Protein AF-A0A3A4VVQ7-F1 (afdb_monomer_lite)

Sequence (340 aa):
MSLSLADSFAGCDALTVDKIEEKSIKMPRAEGSRVPSTGLSEYEIFSVVEEMGAYPLARHFEGGFERNKHLTLEQVIYPYVESCIPVMVTIETEGERHGLVVVGHTFDRDSWWQQAQKWYYPYLKGDVTWIPSYMWVPDFIVHDDNFGPYLSVPRTLLAATASHVVVPIPKICNAFLAGFEAESLVAGYLALPDLFDFVVNKTRTTGLWKKPLEQLRGSGNRSAQIVLRPLLVSRDALLKHVKESEFSRELYEAYQQTNLPAWMWLVEISLPELYAHRKKIGEMIINPSCAEPHIHTGLEPLLALRILDVMVRGHNFRAPLIIPDIYPMPVLLHSTFEHG

Radius of gyration: 21.32 Å; chains: 1; bounding box: 48×45×71 Å

Secondary structure (DSSP, 8-state):
----HHHHTBTB-PPPHHHHHHHHHHS---TT--S------HHHHHHHHHHTTEEEEEEEEETTEETTT--BHHHHHHHHHHTT--EEEEEE-SSSEEEEEEEEE---TT-THHHHHHHH-GGGGTT--EEEGGGG--EEEEEETTTEEEEEEEHHHHHHHEEEEEEEEEGGG---S-HHHHHHHHHHHHT-HHHHHHHHHH----TTTHHHHHHHHH-SS----EEEEEEEEEHHHHHHHHHHTT--HHHHHHHHHS---SEEEEEEEE-HHHHTTTEESEEEEE-TT--GGGSTT-STTEEEEEETTEEEE-GGGSSPEEEE-SS------EEPP---

pLDDT: mean 82.09, std 16.66, range [25.23, 98.56]

Structure (mmCIF, N/CA/C/O backbone):
data_AF-A0A3A4VVQ7-F1
#
_entry.id   AF-A0A3A4VVQ7-F1
#
loop_
_atom_site.group_PDB
_atom_site.id
_atom_site.type_symbol
_atom_site.label_atom_id
_atom_site.label_alt_id
_atom_site.label_comp_id
_atom_site.label_asym_id
_atom_site.label_entity_id
_atom_site.label_seq_id
_atom_site.pdbx_PDB_ins_code
_atom_site.Cartn_x
_atom_site.Cartn_y
_atom_site.Cartn_z
_atom_site.occupancy
_atom_site.B_iso_or_equiv
_atom_site.auth_seq_id
_atom_site.auth_comp_id
_atom_site.auth_asym_id
_atom_site.auth_atom_id
_atom_site.pdbx_PDB_model_num
ATOM 1 N N . MET A 1 1 ? 2.729 -21.973 6.724 1.00 30.14 1 MET A N 1
ATOM 2 C CA . MET A 1 1 ? 1.810 -22.633 5.775 1.00 30.14 1 MET A CA 1
ATOM 3 C C . MET A 1 1 ? 1.670 -21.661 4.627 1.00 30.14 1 MET A C 1
ATOM 5 O O . MET A 1 1 ? 1.133 -20.603 4.888 1.00 30.14 1 MET A O 1
ATOM 9 N N . SER A 1 2 ? 2.250 -21.947 3.459 1.00 25.23 2 SER A N 1
ATOM 10 C CA . SER A 1 2 ? 2.117 -21.095 2.273 1.00 25.23 2 SER A CA 1
ATOM 11 C C . SER A 1 2 ? 0.793 -21.420 1.589 1.00 25.23 2 SER A C 1
ATOM 13 O O . SER A 1 2 ? 0.653 -22.525 1.055 1.00 25.23 2 SER A O 1
ATOM 15 N N . LEU A 1 3 ? -0.177 -20.514 1.607 1.00 30.16 3 LEU A N 1
ATOM 16 C CA . LEU A 1 3 ? -1.163 -20.518 0.540 1.00 30.16 3 LEU A CA 1
ATOM 17 C C . LEU A 1 3 ? -0.448 -20.019 -0.709 1.00 30.16 3 LEU A C 1
ATOM 19 O O . LEU A 1 3 ? 0.433 -19.160 -0.675 1.00 30.16 3 LEU A O 1
ATOM 23 N N . SER A 1 4 ? -0.740 -20.665 -1.825 1.00 35.66 4 SER A N 1
ATOM 24 C CA . SER A 1 4 ? -0.169 -20.217 -3.084 1.00 35.66 4 SER A CA 1
ATOM 25 C C . SER A 1 4 ? -0.841 -18.896 -3.465 1.00 35.66 4 SER A C 1
ATOM 27 O O . SER A 1 4 ? -2.011 -18.684 -3.145 1.00 35.66 4 SER A O 1
ATOM 29 N N . LEU A 1 5 ? -0.149 -18.035 -4.216 1.00 39.78 5 LEU A N 1
ATOM 30 C CA . LEU A 1 5 ? -0.755 -16.874 -4.888 1.00 39.78 5 LEU A CA 1
ATOM 31 C C . LEU A 1 5 ? -2.100 -17.216 -5.570 1.00 39.78 5 LEU A C 1
ATOM 33 O O . LEU A 1 5 ? -2.962 -16.350 -5.675 1.00 39.78 5 LEU A O 1
ATOM 37 N N . ALA A 1 6 ? -2.318 -18.476 -5.973 1.00 39.12 6 ALA A N 1
ATOM 38 C CA . ALA A 1 6 ? -3.569 -18.935 -6.568 1.00 39.12 6 ALA A CA 1
ATOM 39 C C . ALA A 1 6 ? -4.784 -18.872 -5.618 1.00 39.12 6 ALA A C 1
ATOM 41 O O . ALA A 1 6 ? -5.891 -18.629 -6.090 1.00 39.12 6 ALA A O 1
ATOM 42 N N . ASP A 1 7 ? -4.608 -19.031 -4.302 1.00 44.94 7 ASP A N 1
ATOM 43 C CA . ASP A 1 7 ? -5.726 -19.019 -3.345 1.00 44.94 7 ASP A CA 1
ATOM 44 C C . ASP A 1 7 ? -6.245 -17.594 -3.090 1.00 44.94 7 ASP A C 1
ATOM 46 O O . ASP A 1 7 ? -7.446 -17.386 -2.921 1.00 44.94 7 ASP A O 1
ATOM 50 N N . SER A 1 8 ? -5.355 -16.594 -3.134 1.00 47.38 8 SER A N 1
ATOM 51 C CA . SER A 1 8 ? -5.710 -15.169 -3.002 1.00 47.38 8 SER A CA 1
ATOM 52 C C . SER A 1 8 ? -6.504 -14.634 -4.201 1.00 47.38 8 SER A C 1
ATOM 54 O O . SER A 1 8 ? -7.192 -13.620 -4.085 1.00 47.38 8 SER A O 1
ATOM 56 N N . PHE A 1 9 ? -6.446 -15.336 -5.336 1.00 50.09 9 PHE A N 1
ATOM 57 C CA . PHE A 1 9 ? -7.174 -15.019 -6.563 1.00 50.09 9 PHE A CA 1
ATOM 58 C C . PHE A 1 9 ? -8.220 -16.084 -6.926 1.00 50.09 9 PHE A C 1
ATOM 60 O O . PHE A 1 9 ? -8.692 -16.104 -8.062 1.00 50.09 9 PHE A O 1
ATOM 67 N N . ALA A 1 10 ? -8.624 -16.952 -5.992 1.00 44.88 10 ALA A N 1
ATOM 68 C CA . ALA A 1 10 ? -9.691 -17.920 -6.233 1.00 44.88 10 ALA A CA 1
ATOM 69 C C . ALA A 1 10 ? -10.986 -17.190 -6.653 1.00 44.88 10 ALA A C 1
ATOM 71 O O . ALA A 1 10 ? -11.579 -16.448 -5.874 1.00 44.88 10 ALA A O 1
ATOM 72 N N . GLY A 1 11 ? -11.400 -17.361 -7.914 1.00 49.00 11 GLY A N 1
ATOM 73 C CA . GLY A 1 11 ? -12.545 -16.660 -8.521 1.00 49.00 11 GLY A CA 1
ATOM 74 C C . GLY A 1 11 ? -12.177 -15.512 -9.469 1.00 49.00 11 GLY A C 1
ATOM 75 O O . GLY A 1 11 ? -13.036 -15.034 -10.207 1.00 49.00 11 GLY A O 1
ATOM 76 N N . CYS A 1 12 ? -10.909 -15.107 -9.521 1.00 45.25 12 CYS A N 1
ATOM 77 C CA . CYS A 1 12 ? -10.379 -14.389 -10.671 1.00 45.25 12 CYS A CA 1
ATOM 78 C C . CYS A 1 12 ? -10.132 -15.427 -11.767 1.00 45.25 12 CYS A C 1
ATOM 80 O O . CYS A 1 12 ? -9.495 -16.447 -11.505 1.00 45.25 12 CYS A O 1
ATOM 82 N N . ASP A 1 13 ? -10.576 -15.173 -12.997 1.00 50.41 13 ASP A N 1
ATOM 83 C CA . ASP A 1 13 ? -10.164 -15.935 -14.188 1.00 50.41 13 ASP A CA 1
ATOM 84 C C . ASP A 1 13 ? -8.677 -15.654 -14.517 1.00 50.41 13 ASP A C 1
ATOM 86 O O . ASP A 1 13 ? -8.304 -15.338 -15.647 1.00 50.41 13 ASP A O 1
ATOM 90 N N . ALA A 1 14 ? -7.803 -15.719 -13.508 1.00 51.94 14 ALA A N 1
ATOM 91 C CA . ALA A 1 14 ? -6.370 -15.664 -13.688 1.00 51.94 14 ALA A CA 1
ATOM 92 C C . ALA A 1 14 ? -5.999 -16.793 -14.651 1.00 51.94 14 ALA A C 1
ATOM 94 O O . ALA A 1 14 ? -6.365 -17.958 -14.456 1.00 51.94 14 ALA A O 1
ATOM 95 N N . LEU A 1 15 ? -5.329 -16.431 -15.744 1.00 50.50 15 LEU A N 1
ATOM 96 C CA . LEU A 1 15 ? -4.852 -17.408 -16.707 1.00 50.50 15 LEU A CA 1
ATOM 97 C C . LEU A 1 15 ? -3.923 -18.365 -15.951 1.00 50.50 15 LEU A C 1
ATOM 99 O O . LEU A 1 15 ? -2.926 -17.940 -15.371 1.00 50.50 15 LEU A O 1
ATOM 103 N N . THR A 1 16 ? -4.268 -19.652 -15.926 1.00 69.56 16 THR A N 1
ATOM 104 C CA . THR A 1 16 ? -3.343 -20.690 -15.462 1.00 69.56 16 THR A CA 1
ATOM 105 C C . THR A 1 16 ? -2.078 -20.641 -16.314 1.00 69.56 16 THR A C 1
ATOM 107 O O . THR A 1 16 ? -2.134 -20.166 -17.448 1.00 69.56 16 THR A O 1
ATOM 110 N N . VAL A 1 17 ? -0.952 -21.159 -15.812 1.00 58.59 17 VAL A N 1
ATOM 111 C CA . VAL A 1 17 ? 0.289 -21.255 -16.606 1.00 58.59 17 VAL A CA 1
ATOM 112 C C . VAL A 1 17 ? 0.004 -21.894 -17.970 1.00 58.59 17 VAL A C 1
ATOM 114 O O . VAL A 1 17 ? 0.349 -21.310 -18.989 1.00 58.59 17 VAL A O 1
ATOM 117 N N . ASP A 1 18 ? -0.778 -22.975 -18.002 1.00 66.06 18 ASP A N 1
ATOM 118 C CA . ASP A 1 18 ? -1.203 -23.630 -19.246 1.00 66.06 18 ASP A CA 1
ATOM 119 C C . ASP A 1 18 ? -2.013 -22.710 -20.177 1.00 66.06 18 ASP A C 1
ATOM 121 O O . ASP A 1 18 ? -1.820 -22.729 -21.389 1.00 66.06 18 ASP A O 1
ATOM 125 N N . LYS A 1 19 ? -2.914 -21.870 -19.641 1.00 69.88 19 LYS A N 1
ATOM 126 C CA . LYS A 1 19 ? -3.678 -20.891 -20.437 1.00 69.88 19 LYS A CA 1
ATOM 127 C C . LYS A 1 19 ? -2.794 -19.736 -20.920 1.00 69.88 19 LYS A C 1
ATOM 129 O O . LYS A 1 19 ? -3.058 -19.193 -21.993 1.00 69.88 19 LYS A O 1
ATOM 134 N N . ILE A 1 20 ? -1.780 -19.341 -20.144 1.00 66.88 20 ILE A N 1
ATOM 135 C CA . ILE A 1 20 ? -0.767 -18.358 -20.558 1.00 66.88 20 ILE A CA 1
ATOM 136 C C . ILE A 1 20 ? 0.065 -18.946 -21.699 1.00 66.88 20 ILE A C 1
ATOM 138 O O . ILE A 1 20 ? 0.238 -18.282 -22.715 1.00 66.88 20 ILE A O 1
ATOM 142 N N . GLU A 1 21 ? 0.524 -20.192 -21.574 1.00 64.31 21 GLU A N 1
ATOM 143 C CA . GLU A 1 21 ? 1.245 -20.910 -22.628 1.00 64.31 21 GLU A CA 1
ATOM 144 C C . GLU A 1 21 ? 0.383 -21.093 -23.882 1.00 64.31 21 GLU A C 1
ATOM 146 O O . GLU A 1 21 ? 0.822 -20.794 -24.990 1.00 64.31 21 GLU A O 1
ATOM 151 N N . GLU A 1 22 ? -0.879 -21.498 -23.735 1.00 74.56 22 GLU A N 1
ATOM 152 C CA . GLU A 1 22 ? -1.802 -21.642 -24.861 1.00 74.56 22 GLU A CA 1
ATOM 153 C C . GLU A 1 22 ? -2.028 -20.301 -25.577 1.00 74.56 22 GLU A C 1
ATOM 155 O O . GLU A 1 22 ? -2.004 -20.237 -26.811 1.00 74.56 22 GLU A O 1
ATOM 160 N N . LYS A 1 23 ? -2.222 -19.211 -24.820 1.00 71.00 23 LYS A N 1
ATOM 161 C CA . LYS A 1 23 ? -2.345 -17.867 -25.394 1.00 71.00 23 LYS A CA 1
ATOM 162 C C . LYS A 1 23 ? -1.039 -17.409 -26.042 1.00 71.00 23 LYS A C 1
ATOM 164 O O . LYS A 1 23 ? -1.105 -16.876 -27.143 1.00 71.00 23 LYS A O 1
ATOM 169 N N . SER A 1 24 ? 0.125 -17.654 -25.441 1.00 62.03 24 SER A N 1
ATOM 170 C CA . SER A 1 24 ? 1.425 -17.236 -25.991 1.00 62.03 24 SER A CA 1
ATOM 171 C C . SER A 1 24 ? 1.806 -17.996 -27.266 1.00 62.03 24 SER A C 1
ATOM 173 O O . SER A 1 24 ? 2.495 -17.458 -28.131 1.00 62.03 24 SER A O 1
ATOM 175 N N . ILE A 1 25 ? 1.316 -19.228 -27.435 1.00 66.69 25 ILE A N 1
ATOM 176 C CA . ILE A 1 25 ? 1.418 -19.982 -28.692 1.00 66.69 25 ILE A CA 1
ATOM 177 C C . ILE A 1 25 ? 0.533 -19.362 -29.783 1.00 66.69 25 ILE A C 1
ATOM 179 O O . ILE A 1 25 ? 0.925 -19.356 -30.949 1.00 66.69 25 ILE A O 1
ATOM 183 N N . LYS A 1 26 ? -0.652 -18.856 -29.415 1.00 65.12 26 LYS A N 1
ATOM 184 C CA . LYS A 1 26 ? -1.604 -18.206 -30.334 1.00 65.12 26 LYS A CA 1
ATOM 185 C C . LYS A 1 26 ? -1.275 -16.742 -30.616 1.00 65.12 26 LYS A C 1
ATOM 187 O O . LYS A 1 26 ? -1.774 -16.210 -31.607 1.00 65.12 26 LYS A O 1
ATOM 192 N N . MET A 1 27 ? -0.464 -16.095 -29.778 1.00 56.62 27 MET A N 1
ATOM 193 C CA . MET A 1 27 ? 0.094 -14.790 -30.109 1.00 56.62 27 MET A CA 1
ATOM 194 C C . MET A 1 27 ? 0.881 -14.948 -31.410 1.00 56.62 27 MET A C 1
ATOM 196 O O . MET A 1 27 ? 1.657 -15.901 -31.524 1.00 56.62 27 MET A O 1
ATOM 200 N N . PRO A 1 28 ? 0.661 -14.078 -32.409 1.00 52.44 28 PRO A N 1
ATOM 201 C CA . PRO A 1 28 ? 1.318 -14.194 -33.698 1.00 52.44 28 PRO A CA 1
ATOM 202 C C . PRO A 1 28 ? 2.831 -14.186 -33.486 1.00 52.44 28 PRO A C 1
ATOM 204 O O . PRO A 1 28 ? 3.448 -13.148 -33.257 1.00 52.44 28 PRO A O 1
ATOM 207 N N . ARG A 1 29 ? 3.440 -15.374 -33.542 1.00 48.97 29 ARG A N 1
ATOM 208 C CA . ARG A 1 29 ? 4.887 -15.503 -33.631 1.00 48.97 29 ARG A CA 1
ATOM 209 C C . ARG A 1 29 ? 5.233 -14.927 -34.987 1.00 48.97 29 ARG A C 1
ATOM 211 O O . ARG A 1 29 ? 4.785 -15.459 -35.998 1.00 48.97 29 ARG A O 1
ATOM 218 N N . ALA A 1 30 ? 5.971 -13.823 -35.008 1.00 50.06 30 ALA A N 1
ATOM 219 C CA . ALA A 1 30 ? 6.499 -13.280 -36.246 1.00 50.06 30 ALA A CA 1
ATOM 220 C C . ALA A 1 30 ? 7.385 -14.358 -36.894 1.00 50.06 30 ALA A C 1
ATOM 222 O O . ALA A 1 30 ? 8.551 -14.532 -36.526 1.00 50.06 30 ALA A O 1
ATOM 223 N N . GLU A 1 31 ? 6.811 -15.143 -37.808 1.00 45.16 31 GLU A N 1
ATOM 224 C CA . GLU A 1 31 ? 7.542 -16.107 -38.619 1.00 45.16 31 GLU A CA 1
ATOM 225 C C . GLU A 1 31 ? 8.592 -15.320 -39.410 1.00 45.16 31 GLU A C 1
ATOM 227 O O . GLU A 1 31 ? 8.274 -14.595 -40.349 1.00 45.16 31 GLU A O 1
ATOM 232 N N . GLY A 1 32 ? 9.851 -15.402 -38.967 1.00 50.38 32 GLY A N 1
ATOM 233 C CA . GLY A 1 32 ? 10.970 -14.669 -39.565 1.00 50.38 32 GLY A CA 1
ATOM 234 C C . GLY A 1 32 ? 11.805 -13.790 -38.628 1.00 50.38 32 GLY A C 1
ATOM 235 O O . GLY A 1 32 ? 12.700 -13.112 -39.126 1.00 50.38 32 GLY A O 1
ATOM 236 N N . SER A 1 33 ? 11.589 -13.796 -37.306 1.00 43.09 33 SER A N 1
ATOM 237 C CA . SER A 1 33 ? 12.386 -12.990 -36.359 1.00 43.09 33 SER A CA 1
ATOM 238 C C . SER A 1 33 ? 13.874 -13.397 -36.304 1.00 43.09 33 SER A C 1
ATOM 240 O O . SER A 1 33 ? 14.301 -14.175 -35.453 1.00 43.09 33 SER A O 1
ATOM 242 N N . ARG A 1 34 ? 14.683 -12.860 -37.226 1.00 49.59 34 ARG A N 1
ATOM 243 C CA . ARG A 1 34 ? 16.161 -12.830 -37.188 1.00 49.59 34 ARG A CA 1
ATOM 244 C C . ARG A 1 34 ? 16.719 -11.459 -36.786 1.00 49.59 34 ARG A C 1
ATOM 246 O O . ARG A 1 34 ? 17.924 -11.247 -36.868 1.00 49.59 34 ARG A O 1
ATOM 253 N N . VAL A 1 35 ? 15.863 -10.541 -36.352 1.00 53.19 35 VAL A N 1
ATOM 254 C CA . VAL A 1 35 ? 16.256 -9.233 -35.821 1.00 53.19 35 VAL A CA 1
ATOM 255 C C . VAL A 1 35 ? 15.700 -9.157 -34.401 1.00 53.19 35 VAL A C 1
ATOM 257 O O . VAL A 1 35 ? 14.545 -9.551 -34.225 1.00 53.19 35 VAL A O 1
ATOM 260 N N . PRO A 1 36 ? 16.479 -8.718 -33.394 1.00 55.25 36 PRO A N 1
ATOM 261 C CA . PRO A 1 36 ? 15.931 -8.437 -32.072 1.00 55.25 36 PRO A CA 1
ATOM 262 C C . PRO A 1 36 ? 14.692 -7.553 -32.236 1.00 55.25 36 PRO A C 1
ATOM 264 O O . PRO A 1 36 ? 14.747 -6.551 -32.953 1.00 55.25 36 PRO A O 1
ATOM 267 N N . SER A 1 37 ? 13.562 -7.957 -31.652 1.00 66.81 37 SER A N 1
ATOM 268 C CA . SER A 1 37 ? 12.363 -7.120 -31.640 1.00 66.81 37 SER A CA 1
ATOM 269 C C . SER A 1 37 ? 12.723 -5.765 -31.041 1.00 66.81 37 SER A C 1
ATOM 271 O O . SER A 1 37 ? 13.465 -5.714 -30.064 1.00 66.81 37 SER A O 1
ATOM 273 N N . THR A 1 38 ? 12.191 -4.679 -31.595 1.00 81.94 38 THR A N 1
ATOM 274 C CA . THR A 1 38 ? 12.412 -3.285 -31.163 1.00 81.94 38 THR A CA 1
ATOM 275 C C . THR A 1 38 ? 11.829 -2.961 -29.772 1.00 81.94 38 THR A C 1
ATOM 277 O O . THR A 1 38 ? 11.449 -1.823 -29.513 1.00 81.94 38 THR A O 1
ATOM 280 N N . GLY A 1 39 ? 11.709 -3.956 -28.889 1.00 86.75 39 GLY A N 1
ATOM 281 C CA . GLY A 1 39 ? 10.896 -3.910 -27.678 1.00 86.75 39 GLY A CA 1
ATOM 282 C C . GLY A 1 39 ? 9.396 -3.847 -27.983 1.00 86.75 39 GLY A C 1
ATOM 283 O O . GLY A 1 39 ? 8.976 -3.941 -29.138 1.00 86.75 39 GLY A O 1
ATOM 284 N N . LEU A 1 40 ? 8.598 -3.693 -26.926 1.00 90.06 40 LEU A N 1
ATOM 285 C CA . LEU A 1 40 ? 7.176 -3.366 -27.018 1.00 90.06 40 LEU A CA 1
ATOM 286 C C . LEU A 1 40 ? 6.985 -1.866 -26.783 1.00 90.06 40 LEU A C 1
ATOM 288 O O . LEU A 1 40 ? 7.599 -1.279 -25.892 1.00 90.06 40 LEU A O 1
ATOM 292 N N . SER A 1 41 ? 6.095 -1.254 -27.552 1.00 91.62 41 SER A N 1
ATOM 293 C CA . SER A 1 41 ? 5.570 0.075 -27.256 1.00 91.62 41 SER A CA 1
ATOM 294 C C . SER A 1 41 ? 4.648 0.049 -26.032 1.00 91.62 41 SER A C 1
ATOM 296 O O . SER A 1 41 ? 4.079 -0.980 -25.667 1.00 91.62 41 SER A O 1
ATOM 298 N N . GLU A 1 42 ? 4.434 1.212 -25.419 1.00 90.25 42 GLU A N 1
ATOM 299 C CA . GLU A 1 42 ? 3.502 1.361 -24.294 1.00 90.25 42 GLU A CA 1
ATOM 300 C C . GLU A 1 42 ? 2.072 0.917 -24.655 1.00 90.25 42 GLU A C 1
ATOM 302 O O . GLU A 1 42 ? 1.401 0.257 -23.864 1.00 90.25 42 GLU A O 1
ATOM 307 N N . TYR A 1 43 ? 1.634 1.192 -25.887 1.00 93.19 43 TYR A N 1
ATOM 308 C CA . TYR A 1 43 ? 0.334 0.752 -26.391 1.00 93.19 43 TYR A CA 1
ATOM 309 C C . TYR A 1 43 ? 0.219 -0.776 -26.485 1.00 93.19 43 TYR A C 1
ATOM 311 O O . TYR A 1 43 ? -0.810 -1.347 -26.117 1.00 93.19 43 TYR A O 1
ATOM 319 N N . GLU A 1 44 ? 1.271 -1.452 -26.951 1.00 94.25 44 GLU A N 1
ATOM 320 C CA . GLU A 1 44 ? 1.305 -2.917 -26.999 1.00 94.25 44 GLU A CA 1
ATOM 321 C C . GLU A 1 44 ? 1.284 -3.510 -25.588 1.00 94.25 44 GLU A C 1
ATOM 323 O O . GLU A 1 44 ? 0.530 -4.449 -25.338 1.00 94.25 44 GLU A O 1
ATOM 328 N N . ILE A 1 45 ? 2.022 -2.915 -24.641 1.00 94.38 45 ILE A N 1
ATOM 329 C CA . ILE A 1 45 ? 1.984 -3.315 -23.226 1.00 94.38 45 ILE A CA 1
ATOM 330 C C . ILE A 1 45 ? 0.561 -3.179 -22.671 1.00 94.38 45 ILE A C 1
ATOM 332 O O . ILE A 1 45 ? 0.052 -4.116 -22.058 1.00 94.38 45 ILE A O 1
ATOM 336 N N . PHE A 1 46 ? -0.112 -2.048 -22.903 1.00 94.62 46 PHE A N 1
ATOM 337 C CA . PHE A 1 46 ? -1.485 -1.840 -22.429 1.00 94.62 46 PHE A CA 1
ATOM 338 C C . PHE A 1 46 ? -2.450 -2.858 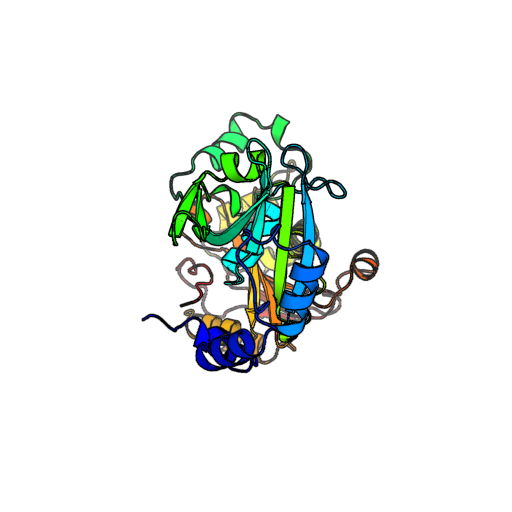-23.022 1.00 94.62 46 PHE A C 1
ATOM 340 O O . PHE A 1 46 ? -3.234 -3.448 -22.282 1.00 94.62 46 PHE A O 1
ATOM 347 N N . SER A 1 47 ? -2.347 -3.109 -24.327 1.00 94.38 47 SER A N 1
ATOM 348 C CA . SER A 1 47 ? -3.192 -4.080 -25.024 1.00 94.38 47 SER A CA 1
ATOM 349 C C . SER A 1 47 ? -3.042 -5.475 -24.412 1.00 94.38 47 SER A C 1
ATOM 351 O O . SER A 1 47 ? -4.038 -6.117 -24.081 1.00 94.38 47 SER A O 1
ATOM 353 N N . VAL A 1 48 ? -1.804 -5.914 -24.155 1.00 93.56 48 VAL A N 1
ATOM 354 C CA . VAL A 1 48 ? -1.532 -7.203 -23.500 1.00 93.56 48 VAL A CA 1
ATOM 355 C C . VAL A 1 48 ? -2.108 -7.243 -22.080 1.00 93.56 48 VAL A C 1
ATOM 357 O O . VAL A 1 48 ? -2.774 -8.213 -21.718 1.00 93.56 48 VAL A O 1
ATOM 360 N N . VAL A 1 49 ? -1.921 -6.189 -21.276 1.00 94.75 49 VAL A N 1
ATOM 361 C CA . VAL A 1 49 ? -2.487 -6.100 -19.914 1.00 94.75 49 VAL A CA 1
ATOM 362 C C . VAL A 1 49 ? -4.017 -6.194 -19.937 1.00 94.75 49 VAL A C 1
ATOM 364 O O . VAL A 1 49 ? -4.617 -6.908 -19.126 1.00 94.75 49 VAL A O 1
ATOM 367 N N . GLU A 1 50 ? -4.665 -5.520 -20.885 1.00 94.56 50 GLU A N 1
ATOM 368 C CA . GLU A 1 50 ? -6.118 -5.552 -21.038 1.00 94.56 50 GLU A CA 1
ATOM 369 C C . GLU A 1 50 ? -6.645 -6.924 -21.467 1.00 94.56 50 GLU A C 1
ATOM 371 O O . GLU A 1 50 ? -7.669 -7.375 -20.930 1.00 94.56 50 GLU A O 1
ATOM 376 N N . GLU A 1 51 ? -5.941 -7.602 -22.378 1.00 93.62 51 GLU A N 1
ATOM 377 C CA . GLU A 1 51 ? -6.221 -8.973 -22.827 1.00 93.62 51 GLU A CA 1
ATOM 378 C C . GLU A 1 51 ? -6.002 -10.027 -21.728 1.00 93.62 51 GLU A C 1
ATOM 380 O O . GLU A 1 51 ? -6.623 -11.102 -21.747 1.00 93.62 51 GLU A O 1
ATOM 385 N N . MET A 1 52 ? -5.146 -9.722 -20.750 1.00 92.06 52 MET A N 1
ATOM 386 C CA . MET A 1 52 ? -4.954 -10.507 -19.527 1.00 92.06 52 MET A CA 1
ATOM 387 C C . MET A 1 52 ? -6.039 -10.253 -18.469 1.00 92.06 52 MET A C 1
ATOM 389 O O . MET A 1 52 ? -6.028 -10.892 -17.420 1.00 92.06 52 MET A O 1
ATOM 393 N N . GLY A 1 53 ? -7.007 -9.371 -18.739 1.00 93.44 53 GLY A N 1
ATOM 394 C CA . GLY A 1 53 ? -8.120 -9.103 -17.828 1.00 93.44 53 GLY A CA 1
ATOM 395 C C . GLY A 1 53 ? -7.792 -8.095 -16.725 1.00 93.44 53 GLY A C 1
ATOM 396 O O . GLY A 1 53 ? -8.441 -8.109 -15.678 1.00 93.44 53 GLY A O 1
ATOM 397 N N . ALA A 1 54 ? -6.824 -7.205 -16.955 1.00 95.50 54 ALA A N 1
ATOM 398 C CA . ALA A 1 54 ? -6.458 -6.121 -16.047 1.00 95.50 54 ALA A CA 1
ATOM 399 C C . ALA A 1 54 ? -6.667 -4.734 -16.686 1.00 95.50 54 ALA A C 1
ATOM 401 O O . ALA A 1 54 ? -6.790 -4.605 -17.900 1.00 95.50 54 ALA A O 1
ATOM 402 N N . TYR A 1 55 ? -6.763 -3.693 -15.862 1.00 95.19 55 TYR A N 1
ATOM 403 C CA . TYR A 1 55 ? -6.706 -2.294 -16.271 1.00 95.19 55 TYR A CA 1
ATOM 404 C C . TYR A 1 55 ? -5.257 -1.801 -16.135 1.00 95.19 55 TYR A C 1
ATOM 406 O O . TYR A 1 55 ? -4.697 -1.904 -15.038 1.00 95.19 55 TYR A O 1
ATOM 414 N N . PRO A 1 56 ? -4.636 -1.271 -17.203 1.00 96.25 56 PRO A N 1
ATOM 415 C CA . PRO A 1 56 ? -3.297 -0.706 -17.117 1.00 96.25 56 PRO A CA 1
ATOM 416 C C . PRO A 1 56 ? -3.352 0.670 -16.445 1.00 96.25 56 PRO A C 1
ATOM 418 O O . PRO A 1 56 ? -3.844 1.643 -17.015 1.00 96.25 56 PRO A O 1
ATOM 421 N N . LEU A 1 57 ? -2.821 0.774 -15.228 1.00 95.00 57 LEU A N 1
ATOM 422 C CA . LEU A 1 57 ? -2.576 2.062 -14.586 1.00 95.00 57 LEU A CA 1
ATOM 423 C C . LEU A 1 57 ? -1.154 2.521 -14.913 1.00 95.00 57 LEU A C 1
ATOM 425 O O . LEU A 1 57 ? -0.191 2.058 -14.302 1.00 95.00 57 LEU A O 1
ATOM 429 N N . ALA A 1 58 ? -1.039 3.439 -15.870 1.00 95.38 58 ALA A N 1
ATOM 430 C CA . ALA A 1 58 ? 0.238 3.981 -16.316 1.00 95.38 58 ALA A CA 1
ATOM 431 C C . ALA A 1 58 ? 0.600 5.305 -15.631 1.00 95.38 58 ALA A C 1
ATOM 433 O O . ALA A 1 58 ? -0.269 6.137 -15.332 1.00 95.38 58 ALA A O 1
ATOM 434 N N . ARG A 1 59 ? 1.897 5.496 -15.376 1.00 95.38 59 ARG A N 1
ATOM 435 C CA . ARG A 1 59 ? 2.492 6.712 -14.807 1.00 95.38 59 ARG A CA 1
ATOM 436 C C . ARG A 1 59 ? 3.850 6.981 -15.451 1.00 95.38 59 ARG A C 1
ATOM 438 O O . ARG A 1 59 ? 4.634 6.055 -15.643 1.00 95.38 59 ARG A O 1
ATOM 445 N N . HIS A 1 60 ? 4.134 8.252 -15.723 1.00 95.12 60 HIS A N 1
ATOM 446 C CA . HIS A 1 60 ? 5.409 8.697 -16.288 1.00 95.12 60 HIS A CA 1
ATOM 447 C C . HIS A 1 60 ? 6.216 9.444 -15.233 1.00 95.12 60 HIS A C 1
ATOM 449 O O . HIS A 1 60 ? 5.687 10.327 -14.553 1.00 95.12 60 HIS A O 1
ATOM 455 N N . PHE A 1 61 ? 7.498 9.115 -15.143 1.00 93.56 61 PHE A N 1
ATOM 456 C CA . PHE A 1 61 ? 8.431 9.660 -14.170 1.00 93.56 61 PHE A CA 1
ATOM 457 C C . PHE A 1 61 ? 9.541 10.445 -14.859 1.00 93.56 61 PHE A C 1
ATOM 459 O O . PHE A 1 61 ? 10.007 10.083 -15.938 1.00 93.56 61 PHE A O 1
ATOM 466 N N . GLU A 1 62 ? 9.957 11.533 -14.220 1.00 88.50 62 GLU A N 1
ATOM 467 C CA . GLU A 1 62 ? 11.102 12.341 -14.623 1.00 88.50 62 GLU A CA 1
ATOM 468 C C . GLU A 1 62 ? 11.780 12.894 -13.368 1.00 88.50 62 GLU A C 1
ATOM 470 O O . GLU A 1 62 ? 11.126 13.468 -12.496 1.00 88.50 62 GLU A O 1
ATOM 475 N N . GLY A 1 63 ? 13.089 12.666 -13.230 1.00 80.44 63 GLY A N 1
ATOM 476 C CA . GLY A 1 63 ? 13.832 13.081 -12.035 1.00 80.44 63 GLY A CA 1
ATOM 477 C C . GLY A 1 63 ? 13.337 12.434 -10.732 1.00 80.44 63 GLY A C 1
ATOM 478 O O . GLY A 1 63 ? 13.426 13.055 -9.676 1.00 80.44 63 GLY A O 1
ATOM 479 N N . GLY A 1 64 ? 12.786 11.216 -10.801 1.00 78.75 64 GLY A N 1
ATOM 480 C CA . GLY A 1 64 ? 12.278 10.466 -9.645 1.00 78.75 64 GLY A CA 1
ATOM 481 C C . GLY A 1 64 ? 10.866 10.836 -9.178 1.00 78.75 64 GLY A C 1
ATOM 482 O O . GLY A 1 64 ? 10.377 10.246 -8.213 1.00 78.75 64 GLY A O 1
ATOM 483 N N . PHE A 1 65 ? 10.192 11.763 -9.864 1.00 83.69 65 PHE A N 1
ATOM 484 C CA . PHE A 1 65 ? 8.823 12.173 -9.553 1.00 83.69 65 PHE A CA 1
ATOM 485 C C . PHE A 1 65 ? 7.882 11.940 -10.728 1.00 83.69 65 PHE A C 1
ATOM 487 O O . PHE A 1 65 ? 8.264 12.062 -11.892 1.00 83.69 65 PHE A O 1
ATOM 494 N N . GLU A 1 66 ? 6.630 11.622 -10.417 1.00 87.62 66 GLU A N 1
ATOM 495 C CA . GLU A 1 66 ? 5.565 11.526 -11.406 1.00 87.62 66 GLU A CA 1
ATOM 496 C C . GLU A 1 66 ? 5.243 12.922 -11.955 1.00 87.62 66 GLU A C 1
ATOM 498 O O . GLU A 1 66 ? 5.086 13.885 -11.195 1.00 87.62 66 GLU A O 1
ATOM 503 N N . ARG A 1 67 ? 5.158 13.026 -13.287 1.00 79.50 67 ARG A N 1
ATOM 504 C CA . ARG A 1 67 ? 5.102 14.307 -14.010 1.00 79.50 67 ARG A CA 1
ATOM 505 C C . ARG A 1 67 ? 3.915 15.209 -13.642 1.00 79.50 67 ARG A C 1
ATOM 507 O O . ARG A 1 67 ? 4.021 16.415 -13.843 1.00 79.50 67 ARG A O 1
ATOM 514 N N . ASN A 1 68 ? 2.804 14.670 -13.132 1.00 77.75 68 ASN A N 1
ATOM 515 C CA . ASN A 1 68 ? 1.540 15.408 -12.993 1.00 77.75 68 ASN A CA 1
ATOM 516 C C . ASN A 1 68 ? 1.087 15.638 -11.542 1.00 77.75 68 ASN A C 1
ATOM 518 O O . ASN A 1 68 ? 0.371 16.597 -11.266 1.00 77.75 68 ASN A O 1
ATOM 522 N N . LYS A 1 69 ? 1.456 14.750 -10.620 1.00 77.62 69 LYS A N 1
ATOM 523 C CA . LYS A 1 69 ? 0.954 14.663 -9.242 1.00 77.62 69 LYS A CA 1
ATOM 524 C C . LYS A 1 69 ? 2.080 14.759 -8.200 1.00 77.62 69 LYS A C 1
ATOM 526 O O . LYS A 1 69 ? 1.786 14.694 -7.011 1.00 77.62 69 LYS A O 1
ATOM 531 N N . HIS A 1 70 ? 3.345 14.922 -8.617 1.00 84.19 70 HIS A N 1
ATOM 532 C CA . HIS A 1 70 ? 4.528 14.970 -7.735 1.00 84.19 70 HIS A CA 1
ATOM 533 C C . HIS A 1 70 ? 4.674 13.743 -6.815 1.00 84.19 70 HIS A C 1
ATOM 535 O O . HIS A 1 70 ? 5.205 13.841 -5.709 1.00 84.19 70 HIS A O 1
ATOM 541 N N . LEU A 1 71 ? 4.204 12.579 -7.266 1.00 90.50 71 LEU A N 1
ATOM 542 C CA . LEU A 1 71 ? 4.327 11.329 -6.518 1.00 90.50 71 LEU A CA 1
ATOM 543 C C . LEU A 1 71 ? 5.739 10.768 -6.654 1.00 90.50 71 LEU A C 1
ATOM 545 O O . LEU A 1 71 ? 6.314 10.813 -7.742 1.00 90.50 71 LEU A O 1
ATOM 549 N N . THR A 1 72 ? 6.281 10.189 -5.587 1.00 93.75 72 THR A N 1
ATOM 550 C CA . THR A 1 72 ? 7.504 9.386 -5.693 1.00 93.75 72 THR A CA 1
ATOM 551 C C . THR A 1 72 ? 7.198 8.038 -6.340 1.00 93.75 72 THR A C 1
ATOM 553 O O . THR A 1 72 ? 6.056 7.564 -6.338 1.00 93.75 72 THR A O 1
ATOM 556 N N . LEU A 1 73 ? 8.226 7.391 -6.891 1.00 95.44 73 LEU A N 1
ATOM 557 C CA . LEU A 1 73 ? 8.089 6.066 -7.493 1.00 95.44 73 LEU A CA 1
ATOM 558 C C . LEU A 1 73 ? 7.493 5.052 -6.501 1.00 95.44 73 LEU A C 1
ATOM 560 O O . LEU A 1 73 ? 6.600 4.276 -6.840 1.00 95.44 73 LEU A O 1
ATOM 564 N N . GLU A 1 74 ? 7.948 5.088 -5.252 1.00 95.75 74 GLU A N 1
ATOM 565 C CA . GLU A 1 74 ? 7.528 4.165 -4.202 1.00 95.75 74 GLU A CA 1
ATOM 566 C C . GLU A 1 74 ? 6.060 4.346 -3.816 1.00 95.75 74 GLU A C 1
ATOM 568 O O . GLU A 1 74 ? 5.383 3.349 -3.579 1.00 95.75 74 GLU A O 1
ATOM 573 N N . GLN A 1 75 ? 5.542 5.581 -3.821 1.00 94.75 75 GLN A N 1
ATOM 574 C CA . GLN A 1 75 ? 4.114 5.844 -3.592 1.00 94.75 75 GLN A CA 1
ATOM 575 C C . GLN A 1 75 ? 3.223 5.165 -4.637 1.00 94.75 75 GLN A C 1
ATOM 577 O O . GLN A 1 75 ? 2.076 4.826 -4.346 1.00 94.75 75 GLN A O 1
ATOM 582 N N . VAL A 1 76 ? 3.743 4.959 -5.849 1.00 96.25 76 VAL A N 1
ATOM 583 C CA . VAL A 1 76 ? 3.028 4.260 -6.917 1.00 96.25 76 VAL A CA 1
ATOM 584 C C . VAL A 1 76 ? 3.230 2.753 -6.821 1.00 96.25 76 VAL A C 1
ATOM 586 O O . VAL A 1 76 ? 2.249 2.029 -6.892 1.00 96.25 76 VAL A O 1
ATOM 589 N N . ILE A 1 77 ? 4.461 2.266 -6.652 1.00 97.25 77 ILE A N 1
ATOM 590 C CA . ILE A 1 77 ? 4.774 0.826 -6.712 1.00 97.25 77 ILE A CA 1
ATOM 591 C C . ILE A 1 77 ? 4.319 0.083 -5.452 1.00 97.25 77 ILE A C 1
ATOM 593 O O . ILE A 1 77 ? 3.700 -0.980 -5.535 1.00 97.25 77 ILE A O 1
ATOM 597 N N . TYR A 1 78 ? 4.647 0.623 -4.279 1.00 97.75 78 TYR A N 1
ATOM 598 C CA . TYR A 1 78 ? 4.596 -0.114 -3.020 1.00 97.75 78 TYR A CA 1
ATOM 599 C C . TYR A 1 78 ? 3.199 -0.640 -2.647 1.00 97.75 78 TYR A C 1
ATOM 601 O O . TYR A 1 78 ? 3.115 -1.822 -2.306 1.00 97.75 78 TYR A O 1
ATOM 609 N N . PRO A 1 79 ? 2.100 0.139 -2.774 1.00 97.50 79 PRO A N 1
ATOM 610 C CA . PRO A 1 79 ? 0.759 -0.357 -2.461 1.00 97.50 79 PRO A CA 1
ATOM 611 C C . PRO A 1 79 ? 0.389 -1.626 -3.229 1.00 97.50 79 PRO A C 1
ATOM 613 O O . PRO A 1 79 ? -0.216 -2.537 -2.672 1.00 97.50 79 PRO A O 1
ATOM 616 N N . TYR A 1 80 ? 0.758 -1.710 -4.508 1.00 97.75 80 TYR A N 1
ATOM 617 C CA . TYR A 1 80 ? 0.389 -2.839 -5.360 1.00 97.75 80 TYR A CA 1
ATOM 618 C C . TYR A 1 80 ? 1.263 -4.058 -5.101 1.00 97.75 80 TYR A C 1
ATOM 620 O O . TYR A 1 80 ? 0.730 -5.160 -5.008 1.00 97.75 80 TYR A O 1
ATOM 628 N N . VAL A 1 81 ? 2.567 -3.864 -4.883 1.00 97.38 81 VAL A N 1
ATOM 629 C CA . VAL A 1 81 ? 3.469 -4.959 -4.499 1.00 97.38 81 VAL A CA 1
ATOM 630 C C . VAL A 1 81 ? 3.029 -5.580 -3.172 1.00 97.38 81 VAL A C 1
ATOM 632 O O . VAL A 1 81 ? 2.943 -6.802 -3.067 1.00 97.38 81 VAL A O 1
ATOM 635 N N . GLU A 1 82 ? 2.671 -4.756 -2.183 1.00 95.56 82 GLU A N 1
ATOM 636 C CA . GLU A 1 82 ? 2.124 -5.229 -0.904 1.00 95.56 82 GLU A CA 1
ATOM 637 C C . GLU A 1 82 ? 0.748 -5.902 -1.050 1.00 95.56 82 GLU A C 1
ATOM 639 O O . GLU A 1 82 ? 0.381 -6.731 -0.225 1.00 95.56 82 GLU A O 1
ATOM 644 N N . SER A 1 83 ? 0.021 -5.603 -2.131 1.00 96.00 83 SER A N 1
ATOM 645 C CA . SER A 1 83 ? -1.242 -6.255 -2.514 1.00 96.00 83 SER A CA 1
ATOM 646 C C . SER A 1 83 ? -1.044 -7.482 -3.416 1.00 96.00 83 SER A C 1
ATOM 648 O O . SER A 1 83 ? -1.994 -7.941 -4.051 1.00 96.00 83 SER A O 1
ATOM 650 N N . CYS A 1 84 ? 0.190 -7.981 -3.541 1.00 95.69 84 CYS A N 1
ATOM 651 C CA . CYS A 1 84 ? 0.562 -9.090 -4.425 1.00 95.69 84 CYS A CA 1
ATOM 652 C C . CYS A 1 84 ? 0.259 -8.857 -5.920 1.00 95.69 84 CYS A C 1
ATOM 654 O O . CYS A 1 84 ? 0.041 -9.811 -6.669 1.00 95.69 84 CYS A O 1
ATOM 656 N N . ILE A 1 85 ? 0.268 -7.601 -6.372 1.00 96.06 85 ILE A N 1
ATOM 657 C CA . ILE A 1 85 ? 0.129 -7.222 -7.781 1.00 96.06 85 ILE A CA 1
ATOM 658 C C . ILE A 1 85 ? 1.517 -6.820 -8.304 1.00 96.06 85 ILE A C 1
ATOM 660 O O . ILE A 1 85 ? 2.076 -5.826 -7.831 1.00 96.06 85 ILE A O 1
ATOM 664 N N . PRO A 1 86 ? 2.096 -7.562 -9.268 1.00 97.12 86 PRO A N 1
ATOM 665 C CA . PRO A 1 86 ? 3.396 -7.220 -9.834 1.00 97.12 86 PRO A CA 1
ATOM 666 C C . PRO A 1 86 ? 3.313 -5.908 -10.615 1.00 97.12 86 PRO A C 1
ATOM 668 O O . PRO A 1 86 ? 2.316 -5.638 -11.282 1.00 97.12 86 PRO A O 1
ATOM 671 N N . VAL A 1 87 ? 4.370 -5.103 -10.561 1.00 98.12 87 VAL A N 1
ATOM 672 C CA . VAL A 1 87 ? 4.408 -3.777 -11.190 1.00 98.12 87 VAL A CA 1
ATOM 673 C C . VAL A 1 87 ? 5.492 -3.741 -12.255 1.00 98.12 87 VAL A C 1
ATOM 675 O O . VAL A 1 87 ? 6.649 -4.028 -11.965 1.00 98.12 87 VAL A O 1
ATOM 678 N N . MET A 1 88 ? 5.143 -3.366 -13.483 1.00 98.25 88 MET A N 1
ATOM 679 C CA . MET A 1 88 ? 6.125 -3.189 -14.552 1.00 98.25 88 MET A CA 1
ATOM 680 C C . MET A 1 88 ? 6.757 -1.802 -14.443 1.00 98.25 88 MET A C 1
ATOM 682 O O . MET A 1 88 ? 6.046 -0.802 -14.343 1.00 98.25 88 MET A O 1
ATOM 686 N N . VAL A 1 89 ? 8.083 -1.733 -14.483 1.00 98.00 89 VAL A N 1
ATOM 687 C CA . VAL A 1 89 ? 8.864 -0.495 -14.407 1.00 98.00 89 VAL A CA 1
ATOM 688 C C . VAL A 1 89 ? 9.807 -0.446 -15.595 1.00 98.00 89 VAL A C 1
ATOM 690 O O . VAL A 1 89 ? 10.595 -1.358 -15.803 1.00 98.00 89 VAL A O 1
ATOM 693 N N . THR A 1 90 ? 9.744 0.625 -16.373 1.00 97.44 90 THR A N 1
ATOM 694 C CA . THR A 1 90 ? 10.701 0.886 -17.449 1.00 97.44 90 THR A CA 1
ATOM 695 C C . THR A 1 90 ? 11.803 1.797 -16.933 1.00 97.44 90 THR A C 1
ATOM 697 O O . THR A 1 90 ? 11.510 2.914 -16.500 1.00 97.44 90 THR A O 1
ATOM 700 N N . ILE A 1 91 ? 13.053 1.355 -17.014 1.00 96.75 91 ILE A N 1
ATOM 701 C CA . ILE A 1 91 ? 14.237 2.136 -16.644 1.00 96.75 91 ILE A CA 1
ATOM 702 C C . ILE A 1 91 ? 14.973 2.666 -17.879 1.00 96.75 91 ILE A C 1
ATOM 704 O O . ILE A 1 91 ? 14.887 2.084 -18.961 1.00 96.75 91 ILE A O 1
ATOM 708 N N . GLU A 1 92 ? 15.692 3.772 -17.720 1.00 95.19 92 GLU A N 1
ATOM 709 C CA . GLU A 1 92 ? 16.584 4.322 -18.746 1.00 95.19 92 GLU A CA 1
ATOM 710 C C . GLU A 1 92 ? 17.979 3.685 -18.663 1.00 95.19 92 GLU A C 1
ATOM 712 O O . GLU A 1 92 ? 18.543 3.533 -17.577 1.00 95.19 92 GLU A O 1
ATOM 717 N N . THR A 1 93 ? 18.541 3.313 -19.815 1.00 92.94 93 THR A N 1
ATOM 718 C CA . THR A 1 93 ? 19.916 2.806 -19.963 1.00 92.94 93 THR A CA 1
ATOM 719 C C . THR A 1 93 ? 20.728 3.735 -20.882 1.00 92.94 93 THR A C 1
ATOM 721 O O . THR A 1 93 ? 20.216 4.754 -21.341 1.00 92.94 93 THR A O 1
ATOM 724 N N . GLU A 1 94 ? 22.001 3.424 -21.169 1.00 90.56 94 GLU A N 1
ATOM 725 C CA . GLU A 1 94 ? 22.900 4.300 -21.957 1.00 90.56 94 GLU A CA 1
ATOM 726 C C . GLU A 1 94 ? 22.438 4.606 -23.398 1.00 90.56 94 GLU A C 1
ATOM 728 O O . GLU A 1 94 ? 23.007 5.475 -24.057 1.00 90.56 94 GLU A O 1
ATOM 733 N N . GLY A 1 95 ? 21.397 3.945 -23.900 1.00 84.44 95 GLY A N 1
ATOM 734 C CA . GLY A 1 95 ? 20.828 4.266 -25.210 1.00 84.44 95 GLY A CA 1
ATOM 735 C C . GLY A 1 95 ? 19.434 3.711 -25.462 1.00 84.44 95 GLY A C 1
ATOM 736 O O . GLY A 1 95 ? 18.884 3.933 -26.539 1.00 84.44 95 GLY A O 1
ATOM 737 N N . GLU A 1 96 ? 18.858 2.996 -24.498 1.00 90.75 96 GLU A N 1
ATOM 738 C CA . GLU A 1 96 ? 17.599 2.281 -24.656 1.00 90.75 96 GLU A CA 1
ATOM 739 C C . GLU A 1 96 ? 16.768 2.373 -23.370 1.00 90.75 96 GLU A C 1
ATOM 741 O O . GLU A 1 96 ? 17.132 3.023 -22.386 1.00 90.75 96 GLU A O 1
ATOM 746 N N . ARG A 1 97 ? 15.603 1.734 -23.397 1.00 94.00 97 ARG A N 1
ATOM 747 C CA . ARG A 1 97 ? 14.741 1.558 -22.235 1.00 94.00 97 ARG A CA 1
ATOM 748 C C . ARG A 1 97 ? 14.613 0.076 -21.951 1.00 94.00 97 ARG A C 1
ATOM 750 O O . ARG A 1 97 ? 14.441 -0.702 -22.884 1.00 94.00 97 ARG A O 1
ATOM 757 N N . HIS A 1 98 ? 14.667 -0.291 -20.677 1.00 95.94 98 HIS A N 1
ATOM 758 C CA . HIS A 1 98 ? 14.571 -1.684 -20.250 1.00 95.94 98 HIS A CA 1
ATOM 759 C C . HIS A 1 98 ? 13.374 -1.902 -19.336 1.00 95.94 98 HIS A C 1
ATOM 761 O O . HIS A 1 98 ? 13.129 -1.098 -18.438 1.00 95.94 98 HIS A O 1
ATOM 767 N N . GLY A 1 99 ? 12.622 -2.974 -19.572 1.00 96.38 99 GLY A N 1
ATOM 768 C CA . GLY A 1 99 ? 11.468 -3.343 -18.759 1.00 96.38 99 GLY A CA 1
ATOM 769 C C . GLY A 1 99 ? 11.867 -4.275 -17.620 1.00 96.38 99 GLY A C 1
ATOM 770 O O . GLY A 1 99 ? 12.441 -5.330 -17.851 1.00 96.38 99 GLY A O 1
ATOM 771 N N . LEU A 1 100 ? 11.510 -3.911 -16.395 1.00 97.88 100 LEU A N 1
ATOM 772 C CA . LEU A 1 100 ? 11.642 -4.730 -15.193 1.00 97.88 100 LEU A CA 1
ATOM 773 C C . LEU A 1 100 ? 10.259 -5.025 -14.618 1.00 97.88 100 LEU A C 1
ATOM 775 O O . LEU A 1 100 ? 9.335 -4.223 -14.762 1.00 97.88 100 LEU A O 1
ATOM 779 N N . VAL A 1 101 ? 10.116 -6.134 -13.893 1.00 98.31 101 VAL A N 1
ATOM 780 C CA . VAL A 1 101 ? 8.898 -6.413 -13.116 1.00 98.31 101 VAL A CA 1
ATOM 781 C C . VAL A 1 101 ? 9.233 -6.440 -11.636 1.00 98.31 101 VAL A C 1
ATOM 783 O O . VAL A 1 101 ? 9.937 -7.328 -11.173 1.00 98.31 101 VAL A O 1
ATOM 786 N N . VAL A 1 102 ? 8.705 -5.494 -10.868 1.00 98.50 102 VAL A N 1
ATOM 787 C CA . VAL A 1 102 ? 8.793 -5.493 -9.407 1.00 98.50 102 VAL A CA 1
ATOM 788 C C . VAL A 1 102 ? 7.772 -6.478 -8.847 1.00 98.50 102 VAL A C 1
ATOM 790 O O . VAL A 1 102 ? 6.573 -6.350 -9.088 1.00 98.50 102 VAL A O 1
ATOM 793 N N . VAL A 1 103 ? 8.252 -7.460 -8.088 1.00 98.00 103 VAL A N 1
ATOM 794 C CA . VAL A 1 103 ? 7.446 -8.571 -7.548 1.00 98.00 103 VAL A CA 1
ATOM 795 C C . VAL A 1 103 ? 7.474 -8.655 -6.023 1.00 98.00 103 VAL A C 1
ATOM 797 O O . VAL A 1 103 ? 6.739 -9.442 -5.436 1.00 98.00 103 VAL A O 1
ATOM 800 N N . GLY A 1 104 ? 8.325 -7.870 -5.367 1.00 97.75 104 GLY A N 1
ATOM 801 C CA . GLY A 1 104 ? 8.471 -7.891 -3.918 1.00 97.75 104 GLY A CA 1
ATOM 802 C C . GLY A 1 104 ? 9.357 -6.762 -3.422 1.00 97.75 104 GLY A C 1
ATOM 803 O O . GLY A 1 104 ? 9.743 -5.869 -4.178 1.00 97.75 104 GLY A O 1
ATOM 804 N N . HIS A 1 105 ? 9.699 -6.810 -2.141 1.00 98.06 105 HIS A N 1
ATOM 805 C CA . HIS A 1 105 ? 10.593 -5.844 -1.519 1.00 98.06 105 HIS A CA 1
ATOM 806 C C . HIS A 1 105 ? 11.244 -6.416 -0.254 1.00 98.06 105 HIS A C 1
ATOM 808 O O . HIS A 1 105 ? 10.758 -7.387 0.331 1.00 98.06 105 HIS A O 1
ATOM 814 N N . THR A 1 106 ? 12.340 -5.803 0.185 1.00 97.12 106 THR A N 1
ATOM 815 C CA . THR A 1 106 ? 12.953 -6.065 1.493 1.00 97.12 106 THR A CA 1
ATOM 816 C C . THR A 1 106 ? 12.317 -5.177 2.571 1.00 97.12 106 THR A C 1
ATOM 818 O O . THR A 1 106 ? 11.555 -4.251 2.279 1.00 97.12 106 THR A O 1
ATOM 821 N N . PHE A 1 107 ? 12.572 -5.476 3.846 1.00 95.88 107 PHE A N 1
ATOM 822 C CA . PHE A 1 107 ? 12.050 -4.692 4.967 1.00 95.88 107 PHE A CA 1
ATOM 823 C C . PHE A 1 107 ? 13.114 -4.506 6.042 1.00 95.88 107 PHE A C 1
ATOM 825 O O . PHE A 1 107 ? 13.570 -5.483 6.637 1.00 95.88 107 PHE A O 1
ATOM 832 N N . ASP A 1 108 ? 13.467 -3.256 6.314 1.00 95.88 108 ASP A N 1
ATOM 833 C CA . ASP A 1 108 ? 14.445 -2.891 7.332 1.00 95.88 108 ASP A CA 1
ATOM 834 C C . ASP A 1 108 ? 13.748 -2.508 8.641 1.00 95.88 108 ASP A C 1
ATOM 836 O O . ASP A 1 108 ? 13.280 -1.382 8.811 1.00 95.88 108 ASP A O 1
ATOM 840 N N . ARG A 1 109 ? 13.693 -3.453 9.587 1.00 93.94 109 ARG A N 1
ATOM 841 C CA . ARG A 1 109 ? 13.116 -3.232 10.927 1.00 93.94 109 ARG A CA 1
ATOM 842 C C . ARG A 1 109 ? 13.881 -2.179 11.728 1.00 93.94 109 ARG A C 1
ATOM 844 O O . ARG A 1 109 ? 13.287 -1.543 12.595 1.00 93.94 109 ARG A O 1
ATOM 851 N N . ASP A 1 110 ? 15.158 -1.987 11.418 1.00 92.94 110 ASP A N 1
ATOM 852 C CA . ASP A 1 110 ? 16.077 -1.124 12.152 1.00 92.94 110 ASP A CA 1
ATOM 853 C C . ASP A 1 110 ? 16.223 0.256 11.487 1.00 92.94 110 ASP A C 1
ATOM 855 O O . ASP A 1 110 ? 17.125 1.027 11.828 1.00 92.94 110 ASP A O 1
ATOM 859 N N . SER A 1 111 ? 15.297 0.607 10.580 1.00 88.50 111 SER A N 1
ATOM 860 C CA . SER A 1 111 ? 15.237 1.917 9.930 1.00 88.50 111 SER A CA 1
ATOM 861 C C . SER A 1 111 ? 15.005 3.031 10.957 1.00 88.50 111 SER A C 1
ATOM 863 O O . SER A 1 111 ? 13.884 3.438 11.276 1.00 88.50 111 SER A O 1
ATOM 865 N N . TRP A 1 112 ? 16.106 3.551 11.496 1.00 84.94 112 TRP A N 1
ATOM 866 C CA . TRP A 1 112 ? 16.109 4.624 12.488 1.00 84.94 112 TRP A CA 1
ATOM 867 C C . TRP A 1 112 ? 15.734 5.980 11.874 1.00 84.94 112 TRP A C 1
ATOM 869 O O . TRP A 1 112 ? 15.285 6.881 12.588 1.00 84.94 112 TRP A O 1
ATOM 879 N N . TRP A 1 113 ? 15.889 6.127 10.550 1.00 84.06 113 TRP A N 1
ATOM 880 C CA . TRP A 1 113 ? 15.704 7.391 9.833 1.00 84.06 113 TRP A CA 1
ATOM 881 C C . TRP A 1 113 ? 14.318 8.000 10.062 1.00 84.06 113 TRP A C 1
ATOM 883 O O . TRP A 1 113 ? 14.208 9.206 10.264 1.00 84.06 113 TRP A O 1
ATOM 893 N N . GLN A 1 114 ? 13.268 7.177 10.125 1.00 80.81 114 GLN A N 1
ATOM 894 C CA . GLN A 1 114 ? 11.893 7.661 10.306 1.00 80.81 114 GLN A CA 1
ATOM 895 C C . GLN A 1 114 ? 11.680 8.317 11.668 1.00 80.81 114 GLN A C 1
ATOM 897 O O . GLN A 1 114 ? 11.050 9.369 11.781 1.00 80.81 114 GLN A O 1
ATOM 902 N N . GLN A 1 115 ? 12.269 7.728 12.709 1.00 77.75 115 GLN A N 1
ATOM 903 C CA . GLN A 1 115 ? 12.229 8.296 14.052 1.00 77.75 115 GLN A CA 1
ATOM 904 C C . GLN A 1 115 ? 13.125 9.534 14.140 1.00 77.75 115 GLN A C 1
ATOM 906 O O . GLN A 1 115 ? 12.758 10.530 14.759 1.00 77.75 115 GLN A O 1
ATOM 911 N N . ALA A 1 116 ? 14.287 9.501 13.491 1.00 83.50 116 ALA A N 1
ATOM 912 C CA . ALA A 1 116 ? 15.241 10.598 13.492 1.00 83.50 116 ALA A CA 1
ATOM 913 C C . ALA A 1 116 ? 14.756 11.836 12.744 1.00 83.50 116 ALA A C 1
ATOM 915 O O . ALA A 1 116 ? 14.957 12.946 13.234 1.00 83.50 116 ALA A O 1
ATOM 916 N N . GLN A 1 117 ? 14.078 11.671 11.608 1.00 79.62 117 GLN A N 1
ATOM 917 C CA . GLN A 1 117 ? 13.565 12.785 10.813 1.00 79.62 117 GLN A CA 1
ATOM 918 C C . GLN A 1 117 ? 12.695 13.720 11.654 1.00 79.62 117 GLN A C 1
ATOM 920 O O . GLN A 1 117 ? 12.826 14.940 11.573 1.00 79.62 117 GLN A O 1
ATOM 925 N N . LYS A 1 118 ? 11.885 13.147 12.547 1.00 73.56 118 LYS A N 1
ATOM 926 C CA . LYS A 1 118 ? 11.055 13.887 13.500 1.00 73.56 118 LYS A CA 1
ATOM 927 C C . LYS A 1 118 ? 11.856 14.811 14.416 1.00 73.56 118 LYS A C 1
ATOM 929 O O . LYS A 1 118 ? 11.433 15.937 14.662 1.00 73.56 118 LYS A O 1
ATOM 934 N N . TRP A 1 119 ? 12.955 14.310 14.973 1.00 77.69 119 TRP A N 1
ATOM 935 C CA . TRP A 1 119 ? 13.699 14.992 16.033 1.00 77.69 119 TRP A CA 1
ATOM 936 C C . TRP A 1 119 ? 14.801 15.895 15.489 1.00 77.69 119 TRP A C 1
ATOM 938 O O . TRP A 1 119 ? 15.005 16.989 16.007 1.00 77.69 119 TRP A O 1
ATOM 948 N N . TYR A 1 120 ? 15.491 15.450 14.441 1.00 80.56 120 TYR A N 1
ATOM 949 C CA . TYR A 1 120 ? 16.631 16.157 13.865 1.00 80.56 120 TYR A CA 1
ATOM 950 C C . TYR A 1 120 ? 16.238 17.091 12.721 1.00 80.56 120 TYR A C 1
ATOM 952 O O . TYR A 1 120 ? 16.905 18.102 12.506 1.00 80.56 120 TYR A O 1
ATOM 960 N N . TYR A 1 121 ? 15.148 16.793 12.008 1.00 79.75 121 TYR A N 1
ATOM 961 C CA . TYR A 1 121 ? 14.759 17.514 10.796 1.00 79.75 121 TYR A CA 1
ATOM 962 C C . TYR A 1 121 ? 13.282 17.952 10.799 1.00 79.75 121 TYR A C 1
ATOM 964 O O . TYR A 1 121 ? 12.566 17.717 9.823 1.00 79.75 121 TYR A O 1
ATOM 972 N N . PRO A 1 122 ? 12.798 18.640 11.855 1.00 73.19 122 PRO A N 1
ATOM 973 C CA . PRO A 1 122 ? 11.388 19.023 11.968 1.00 73.19 122 PRO A CA 1
ATOM 974 C C . PRO A 1 122 ? 10.917 19.979 10.859 1.00 73.19 122 PRO A C 1
ATOM 976 O O . PRO A 1 122 ? 9.722 20.079 10.609 1.00 73.19 122 PRO A O 1
ATOM 979 N N . TYR A 1 123 ? 11.836 20.663 10.173 1.00 70.62 123 TYR A N 1
ATOM 980 C CA . TYR A 1 123 ? 11.537 21.552 9.047 1.00 70.62 123 TYR A CA 1
ATOM 981 C C . TYR A 1 123 ? 11.292 20.806 7.726 1.00 70.62 123 TYR A C 1
ATOM 983 O O . TYR A 1 123 ? 10.668 21.358 6.828 1.00 70.62 123 TYR A O 1
ATOM 991 N N . LEU A 1 124 ? 11.742 19.550 7.602 1.00 65.94 124 LEU A N 1
ATOM 992 C CA . LEU A 1 124 ? 11.453 18.705 6.435 1.00 65.94 124 LEU A CA 1
ATOM 993 C C . LEU A 1 124 ? 10.037 18.120 6.475 1.00 65.94 124 LEU A C 1
ATOM 995 O O . LEU A 1 124 ? 9.633 17.435 5.542 1.00 65.94 124 LEU A O 1
ATOM 999 N N . LYS A 1 125 ? 9.299 18.348 7.567 1.00 61.59 125 LYS A N 1
ATOM 1000 C CA . LYS A 1 125 ? 8.026 17.680 7.841 1.00 61.59 125 LYS A CA 1
ATOM 1001 C C . LYS A 1 125 ? 6.913 18.091 6.869 1.00 61.59 125 LYS A C 1
ATOM 1003 O O . LYS A 1 125 ? 5.974 17.322 6.690 1.00 61.59 125 LYS A O 1
ATOM 1008 N N . GLY A 1 126 ? 7.041 19.252 6.218 1.00 65.50 126 GLY A N 1
ATOM 1009 C CA . GLY A 1 126 ? 5.983 19.809 5.372 1.00 65.50 126 GLY A CA 1
ATOM 1010 C C . GLY A 1 126 ? 4.625 19.813 6.088 1.00 65.50 126 GLY A C 1
ATOM 1011 O O . GLY A 1 126 ? 4.561 19.749 7.317 1.00 65.50 126 GLY A O 1
ATOM 1012 N N . ASP A 1 127 ? 3.545 19.822 5.310 1.00 65.81 127 ASP A N 1
ATOM 1013 C CA . ASP A 1 127 ? 2.173 19.673 5.818 1.00 65.81 127 ASP A CA 1
ATOM 1014 C C . ASP A 1 127 ? 1.726 18.199 5.898 1.00 65.81 127 ASP A C 1
ATOM 1016 O O . ASP A 1 127 ? 0.550 17.904 6.118 1.00 65.81 127 ASP A O 1
ATOM 1020 N N . VAL A 1 128 ? 2.644 17.242 5.707 1.00 65.19 128 VAL A N 1
ATOM 1021 C CA . VAL A 1 128 ? 2.293 15.819 5.633 1.00 65.19 128 VAL A CA 1
ATOM 1022 C C . VAL A 1 128 ? 2.001 15.280 7.035 1.00 65.19 128 VAL A C 1
ATOM 1024 O O . VAL A 1 128 ? 2.829 15.335 7.949 1.00 65.19 128 VAL A O 1
ATOM 1027 N N . THR A 1 129 ? 0.794 14.744 7.215 1.00 78.75 129 THR A N 1
ATOM 1028 C CA . THR A 1 129 ? 0.289 14.295 8.521 1.00 78.75 129 THR A CA 1
ATOM 1029 C C . THR A 1 129 ? 0.630 12.838 8.856 1.00 78.75 129 THR A C 1
ATOM 1031 O O . THR A 1 129 ? 0.443 12.432 10.004 1.00 78.75 129 THR A O 1
ATOM 1034 N N . TRP A 1 130 ? 1.183 12.066 7.912 1.00 88.62 130 TRP A N 1
ATOM 1035 C CA . TRP A 1 130 ? 1.531 10.647 8.071 1.00 88.62 130 TRP A CA 1
ATOM 1036 C C . TRP A 1 130 ? 2.919 10.303 7.510 1.00 88.62 130 TRP A C 1
ATOM 1038 O O . TRP A 1 130 ? 3.502 11.061 6.740 1.00 88.62 130 TRP A O 1
ATOM 1048 N N . ILE A 1 131 ? 3.456 9.149 7.912 1.00 90.62 131 ILE A N 1
ATOM 1049 C CA . ILE A 1 131 ? 4.636 8.527 7.304 1.00 90.62 131 ILE A CA 1
ATOM 1050 C C . ILE A 1 131 ? 4.147 7.411 6.377 1.00 90.62 131 ILE A C 1
ATOM 1052 O O . ILE A 1 131 ? 3.423 6.519 6.830 1.00 90.62 131 ILE A O 1
ATOM 1056 N N . PRO A 1 132 ? 4.544 7.402 5.101 1.00 91.62 132 PRO A N 1
ATOM 1057 C CA . PRO A 1 132 ? 4.189 6.304 4.225 1.00 91.62 132 PRO A CA 1
ATOM 1058 C C . PRO A 1 132 ? 5.028 5.065 4.557 1.00 91.62 132 PRO A C 1
ATOM 1060 O O . PRO A 1 132 ? 6.224 5.142 4.834 1.00 91.62 132 PRO A O 1
ATOM 1063 N N . SER A 1 133 ? 4.406 3.895 4.532 1.00 95.19 133 SER A N 1
ATOM 1064 C CA . SER A 1 133 ? 5.009 2.626 4.969 1.00 95.19 133 SER A CA 1
ATOM 1065 C C . SER A 1 133 ? 6.197 2.143 4.125 1.00 95.19 133 SER A C 1
ATOM 1067 O O . SER A 1 133 ? 7.073 1.460 4.665 1.00 95.19 133 SER A O 1
ATOM 1069 N N . TYR A 1 134 ? 6.308 2.560 2.856 1.00 95.25 134 TYR A N 1
ATOM 1070 C CA . TYR A 1 134 ? 7.463 2.249 1.991 1.00 95.25 134 TYR A CA 1
ATOM 1071 C C . TYR A 1 134 ? 8.792 2.799 2.535 1.00 95.25 134 TYR A C 1
ATOM 1073 O O . TYR A 1 134 ? 9.875 2.463 2.064 1.00 95.25 134 TYR A O 1
ATOM 1081 N N . MET A 1 135 ? 8.739 3.662 3.543 1.00 94.06 135 MET A N 1
ATOM 1082 C CA . MET A 1 135 ? 9.905 4.187 4.234 1.00 94.06 135 MET A CA 1
ATOM 1083 C C . MET A 1 135 ? 10.765 3.136 4.956 1.00 94.06 135 MET A C 1
ATOM 1085 O O . MET A 1 135 ? 11.927 3.419 5.249 1.00 94.06 135 MET A O 1
ATOM 1089 N N . TRP A 1 136 ? 10.217 1.944 5.208 1.00 95.56 136 TRP A N 1
ATOM 1090 C CA . TRP A 1 136 ? 10.938 0.773 5.729 1.00 95.56 136 TRP A CA 1
ATOM 1091 C C . TRP A 1 136 ? 11.450 -0.163 4.624 1.00 95.56 136 TRP A C 1
ATOM 1093 O O . TRP A 1 136 ? 11.950 -1.247 4.921 1.00 95.56 136 TRP A O 1
ATOM 1103 N N . VAL A 1 137 ? 11.318 0.222 3.354 1.00 96.50 137 VAL A N 1
ATOM 1104 C CA . VAL A 1 137 ? 11.745 -0.578 2.204 1.00 96.50 137 VAL A CA 1
ATOM 1105 C C . VAL A 1 137 ? 13.068 -0.038 1.669 1.00 96.50 137 VAL A C 1
ATOM 1107 O O . VAL A 1 137 ? 13.063 1.031 1.060 1.00 96.50 137 VAL A O 1
ATOM 1110 N N . PRO A 1 138 ? 14.206 -0.722 1.883 1.00 96.50 138 PRO A N 1
ATOM 1111 C CA . PRO A 1 138 ? 15.463 -0.308 1.269 1.00 96.50 138 PRO A CA 1
ATOM 1112 C C . PRO A 1 138 ? 15.568 -0.761 -0.194 1.00 96.50 138 PRO A C 1
ATOM 1114 O O . PRO A 1 138 ? 16.039 0.012 -1.030 1.00 96.50 138 PRO A O 1
ATOM 1117 N N . ASP A 1 139 ? 15.071 -1.956 -0.522 1.00 98.19 139 ASP A N 1
ATOM 1118 C CA . ASP A 1 139 ? 15.205 -2.556 -1.851 1.00 98.19 139 ASP A CA 1
ATOM 1119 C C . ASP A 1 139 ? 13.878 -3.110 -2.371 1.00 98.19 139 ASP A C 1
ATOM 1121 O O . ASP A 1 139 ? 13.062 -3.652 -1.620 1.00 98.19 139 ASP A O 1
ATOM 1125 N N . PHE A 1 140 ? 13.702 -3.036 -3.686 1.00 98.56 140 PHE A N 1
ATOM 1126 C CA . PHE A 1 140 ? 12.676 -3.773 -4.411 1.00 98.56 140 PHE A CA 1
ATOM 1127 C C . PHE A 1 140 ? 13.256 -5.069 -4.976 1.00 98.56 140 PHE A C 1
ATOM 1129 O O . PHE A 1 140 ? 14.417 -5.125 -5.376 1.00 98.56 140 PHE A O 1
ATOM 1136 N N . ILE A 1 141 ? 12.432 -6.113 -5.026 1.00 98.50 141 ILE A N 1
ATOM 1137 C CA . ILE A 1 141 ? 12.767 -7.389 -5.656 1.00 98.50 141 ILE A CA 1
ATOM 1138 C C . ILE A 1 141 ? 12.181 -7.388 -7.063 1.00 98.50 141 ILE A C 1
ATOM 1140 O O . ILE A 1 141 ? 10.964 -7.250 -7.219 1.00 98.50 141 ILE A O 1
ATOM 1144 N N . VAL A 1 142 ? 13.033 -7.542 -8.075 1.00 98.44 142 VAL A N 1
ATOM 1145 C CA . VAL A 1 142 ? 12.653 -7.440 -9.488 1.00 98.44 142 VAL A CA 1
ATOM 1146 C C . VAL A 1 142 ? 12.932 -8.723 -10.264 1.00 98.44 142 VAL A C 1
ATOM 1148 O O . VAL A 1 142 ? 13.811 -9.510 -9.916 1.00 98.44 142 VAL A O 1
ATOM 1151 N N . HIS A 1 143 ? 12.173 -8.930 -11.330 1.00 98.31 143 HIS A N 1
ATOM 1152 C CA . HIS A 1 143 ? 12.467 -9.866 -12.401 1.00 98.31 143 HIS A CA 1
ATOM 1153 C C . HIS A 1 143 ? 13.013 -9.079 -13.590 1.00 98.31 143 HIS A C 1
ATOM 1155 O O . HIS A 1 143 ? 12.383 -8.115 -14.031 1.00 98.31 143 HIS A O 1
ATOM 1161 N N . ASP A 1 144 ? 14.161 -9.514 -14.091 1.00 97.12 144 ASP A N 1
ATOM 1162 C CA . ASP A 1 144 ? 14.809 -8.998 -15.291 1.00 97.12 144 ASP A CA 1
ATOM 1163 C C . ASP A 1 144 ? 14.965 -10.162 -16.280 1.00 97.12 144 ASP A C 1
ATOM 1165 O O . ASP A 1 144 ? 15.421 -11.242 -15.902 1.00 97.12 144 ASP A O 1
ATOM 1169 N N . ASP A 1 145 ? 14.551 -9.990 -17.528 1.00 94.75 145 ASP A N 1
ATOM 1170 C CA . ASP A 1 145 ? 14.630 -11.039 -18.551 1.00 94.75 145 ASP A CA 1
ATOM 1171 C C . ASP A 1 145 ? 16.073 -11.317 -19.018 1.00 94.75 145 ASP A C 1
ATOM 1173 O O . ASP A 1 145 ? 16.364 -12.426 -19.469 1.00 94.75 145 ASP A O 1
ATOM 1177 N N . ASN A 1 146 ? 16.994 -10.365 -18.838 1.00 93.19 146 ASN A N 1
ATOM 1178 C CA . ASN A 1 146 ? 18.412 -10.515 -19.167 1.00 93.19 146 ASN A CA 1
ATOM 1179 C C . ASN A 1 146 ? 19.232 -11.101 -18.010 1.00 93.19 146 ASN A C 1
ATOM 1181 O O . ASN A 1 146 ? 20.185 -11.850 -18.241 1.00 93.19 146 ASN A O 1
ATOM 1185 N N . PHE A 1 147 ? 18.888 -10.753 -16.767 1.00 95.25 147 PHE A N 1
ATOM 1186 C CA . PHE A 1 147 ? 19.680 -11.103 -15.577 1.00 95.25 147 PHE A CA 1
ATOM 1187 C C . PHE A 1 147 ? 19.012 -12.130 -14.651 1.00 95.25 147 PHE A C 1
ATOM 1189 O O . PHE A 1 147 ? 19.673 -12.689 -13.773 1.00 95.25 147 PHE A O 1
ATOM 1196 N N . GLY A 1 148 ? 17.733 -12.427 -14.874 1.00 95.25 148 GLY A N 1
ATOM 1197 C CA . GLY A 1 148 ? 16.970 -13.437 -14.156 1.00 95.25 148 GLY A CA 1
ATOM 1198 C C . GLY A 1 148 ? 16.028 -12.880 -13.079 1.00 95.25 148 GLY A C 1
ATOM 1199 O O . GLY A 1 148 ? 15.890 -11.670 -12.881 1.00 95.25 148 GLY A O 1
ATOM 1200 N N . PRO A 1 149 ? 15.333 -13.784 -12.371 1.00 97.12 149 PRO A N 1
ATOM 1201 C CA . PRO A 1 149 ? 14.336 -13.415 -11.378 1.00 97.12 149 PRO A CA 1
ATOM 1202 C C . PRO A 1 149 ? 14.948 -13.068 -10.010 1.00 97.12 149 PRO A C 1
ATOM 1204 O O . PRO A 1 149 ? 16.020 -13.548 -9.644 1.00 97.12 149 PRO A O 1
ATOM 1207 N N . TYR A 1 150 ? 14.181 -12.328 -9.207 1.00 96.81 150 TYR A N 1
ATOM 1208 C CA . TYR A 1 150 ? 14.427 -12.048 -7.785 1.00 96.81 150 TYR A CA 1
ATOM 1209 C C . TYR A 1 150 ? 15.707 -11.258 -7.473 1.00 96.81 150 TYR A C 1
ATOM 1211 O O . TYR A 1 150 ? 16.345 -11.462 -6.439 1.00 96.81 150 TYR A O 1
ATOM 1219 N N . LEU A 1 151 ? 16.064 -10.321 -8.347 1.00 98.00 151 LEU A N 1
ATOM 1220 C CA . LEU A 1 151 ? 17.183 -9.410 -8.135 1.00 98.00 151 LEU A CA 1
ATOM 1221 C C . LEU A 1 151 ? 16.794 -8.325 -7.128 1.00 98.00 151 LEU A C 1
ATOM 1223 O O . LEU A 1 151 ? 15.725 -7.728 -7.233 1.00 98.00 151 LEU A O 1
ATOM 1227 N N . SER A 1 152 ? 17.666 -8.054 -6.159 1.00 98.25 152 SER A N 1
ATOM 1228 C CA . SER A 1 152 ? 17.479 -6.956 -5.207 1.00 98.25 152 SER A CA 1
ATOM 1229 C C . SER A 1 152 ? 18.020 -5.660 -5.804 1.00 98.25 152 SER A C 1
ATOM 1231 O O . SER A 1 152 ? 19.219 -5.555 -6.061 1.00 98.25 152 SER A O 1
ATOM 1233 N N . VAL A 1 153 ? 17.148 -4.675 -6.009 1.00 97.94 153 VAL A N 1
ATOM 1234 C CA . VAL A 1 153 ? 17.492 -3.362 -6.564 1.00 97.94 153 VAL A CA 1
ATOM 1235 C C . VAL A 1 153 ? 17.204 -2.286 -5.518 1.00 97.94 153 VAL A C 1
ATOM 1237 O O . VAL A 1 153 ? 16.052 -2.159 -5.091 1.00 97.94 153 VAL A O 1
ATOM 1240 N N . PRO A 1 154 ? 18.203 -1.472 -5.124 1.00 98.00 154 PRO A N 1
ATOM 1241 C CA . PRO A 1 154 ? 17.985 -0.375 -4.190 1.00 98.00 154 PRO A CA 1
ATOM 1242 C C . PRO A 1 154 ? 16.881 0.556 -4.681 1.00 98.00 154 PRO A C 1
ATOM 1244 O O . PRO A 1 154 ? 16.899 0.991 -5.837 1.00 98.00 154 PRO A O 1
ATOM 1247 N N . ARG A 1 155 ? 15.942 0.922 -3.798 1.00 95.94 155 ARG A N 1
ATOM 1248 C CA . ARG A 1 155 ? 14.803 1.774 -4.184 1.00 95.94 155 ARG A CA 1
ATOM 1249 C C . ARG A 1 155 ? 15.247 3.096 -4.806 1.00 95.94 155 ARG A C 1
ATOM 1251 O O . ARG A 1 155 ? 14.617 3.579 -5.735 1.00 95.94 155 ARG A O 1
ATOM 1258 N N . THR A 1 156 ? 16.361 3.653 -4.327 1.00 95.44 156 THR A N 1
ATOM 1259 C CA . THR A 1 156 ? 16.896 4.941 -4.779 1.00 95.44 156 THR A CA 1
ATOM 1260 C C . THR A 1 156 ? 17.453 4.851 -6.191 1.00 95.44 156 THR A C 1
ATOM 1262 O O . THR A 1 156 ? 17.287 5.788 -6.965 1.00 95.44 156 THR A O 1
ATOM 1265 N N . LEU A 1 157 ? 18.071 3.720 -6.546 1.00 95.81 157 LEU A N 1
ATOM 1266 C CA . LEU A 1 157 ? 18.533 3.460 -7.905 1.00 95.81 157 LEU A CA 1
ATOM 1267 C C . LEU A 1 157 ? 17.342 3.300 -8.852 1.00 95.81 157 LEU A C 1
ATOM 1269 O O . LEU A 1 157 ? 17.329 3.902 -9.924 1.00 95.81 157 LEU A O 1
ATOM 1273 N N . LEU A 1 158 ? 16.327 2.535 -8.438 1.00 96.19 158 LEU A N 1
ATOM 1274 C CA . LEU A 1 158 ? 15.121 2.347 -9.240 1.00 96.19 158 LEU A CA 1
ATOM 1275 C C . LEU A 1 158 ? 14.384 3.679 -9.451 1.00 96.19 158 LEU A C 1
ATOM 1277 O O . LEU A 1 158 ? 14.042 4.012 -10.578 1.00 96.19 158 LEU A O 1
ATOM 1281 N N . ALA A 1 159 ? 14.220 4.489 -8.401 1.00 95.06 159 ALA A N 1
ATOM 1282 C CA . ALA A 1 159 ? 13.620 5.822 -8.486 1.00 95.06 159 ALA A CA 1
ATOM 1283 C C . ALA A 1 159 ? 14.409 6.774 -9.397 1.00 95.06 159 ALA A C 1
ATOM 1285 O O . ALA A 1 159 ? 13.808 7.547 -10.136 1.00 95.06 159 ALA A O 1
ATOM 1286 N N . ALA A 1 160 ? 15.742 6.709 -9.377 1.00 94.69 160 ALA A N 1
ATOM 1287 C CA . ALA A 1 160 ? 16.591 7.561 -10.208 1.00 94.69 160 ALA A CA 1
ATOM 1288 C C . ALA A 1 160 ? 16.578 7.185 -11.699 1.00 94.69 160 ALA A C 1
ATOM 1290 O O . ALA A 1 160 ? 16.928 8.020 -12.528 1.00 94.69 160 ALA A O 1
ATOM 1291 N N . THR A 1 161 ? 16.210 5.947 -12.035 1.00 95.75 161 THR A N 1
ATOM 1292 C CA . THR A 1 161 ? 16.293 5.408 -13.404 1.00 95.75 161 THR A CA 1
ATOM 1293 C C . THR A 1 161 ? 14.930 5.141 -14.036 1.00 95.75 161 THR A C 1
ATOM 1295 O O . THR A 1 161 ? 14.843 5.023 -15.256 1.00 95.75 161 THR A O 1
ATOM 1298 N N . ALA A 1 162 ? 13.861 5.046 -13.242 1.00 96.75 162 ALA A N 1
ATOM 1299 C CA . ALA A 1 162 ? 12.518 4.791 -13.738 1.00 96.75 162 ALA A CA 1
ATOM 1300 C C . ALA A 1 162 ? 11.987 5.959 -14.580 1.00 96.75 162 ALA A C 1
ATOM 1302 O O . ALA A 1 162 ? 11.976 7.111 -14.150 1.00 96.75 162 ALA A O 1
ATOM 1303 N N . SER A 1 163 ? 11.468 5.625 -15.759 1.00 95.69 163 SER A N 1
ATOM 1304 C CA . SER A 1 163 ? 10.803 6.557 -16.673 1.00 95.69 163 SER A CA 1
ATOM 1305 C C . SER A 1 163 ? 9.304 6.281 -16.802 1.00 95.69 163 SER A C 1
ATOM 1307 O O . SER A 1 163 ? 8.519 7.212 -16.968 1.00 95.69 1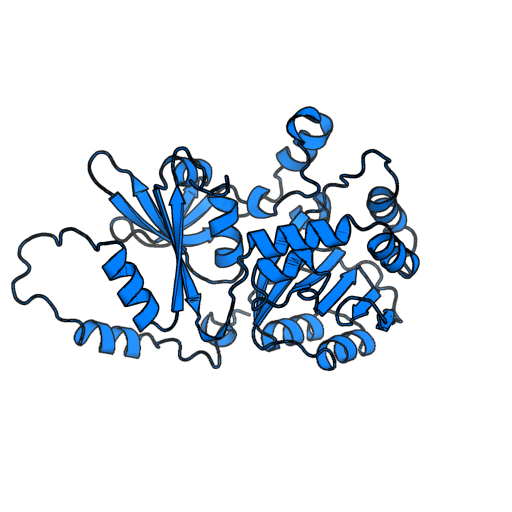63 SER A O 1
ATOM 1309 N N . HIS A 1 164 ? 8.885 5.013 -16.737 1.00 96.06 164 HIS A N 1
ATOM 1310 C CA . HIS A 1 164 ? 7.482 4.606 -16.882 1.00 96.06 164 HIS A CA 1
ATOM 1311 C C . HIS A 1 164 ? 7.149 3.506 -15.880 1.00 96.06 164 HIS A C 1
ATOM 1313 O O . HIS A 1 164 ? 7.975 2.639 -15.603 1.00 96.06 164 HIS A O 1
ATOM 1319 N N . VAL A 1 165 ? 5.925 3.520 -15.366 1.00 97.38 165 VAL A N 1
ATOM 1320 C CA . VAL A 1 165 ? 5.379 2.459 -14.518 1.00 97.38 165 VAL A CA 1
ATOM 1321 C C . VAL A 1 165 ? 4.019 2.059 -15.049 1.00 97.38 165 VAL A C 1
ATOM 1323 O O . VAL A 1 165 ? 3.189 2.925 -15.317 1.00 97.38 165 VAL A O 1
ATOM 1326 N N . VAL A 1 166 ? 3.781 0.754 -15.154 1.00 97.81 166 VAL A N 1
ATOM 1327 C CA . VAL A 1 166 ? 2.485 0.182 -15.516 1.00 97.81 166 VAL A CA 1
ATOM 1328 C C . VAL A 1 166 ? 2.080 -0.827 -14.450 1.00 97.81 166 VAL A C 1
ATOM 1330 O O . VAL A 1 166 ? 2.750 -1.838 -14.239 1.00 97.81 166 VAL A O 1
ATOM 1333 N N . VAL A 1 167 ? 0.963 -0.556 -13.781 1.00 97.44 167 VAL A N 1
ATOM 1334 C CA . VAL A 1 167 ? 0.367 -1.466 -12.799 1.00 97.44 167 VAL A CA 1
ATOM 1335 C C . VAL A 1 167 ? -0.819 -2.189 -13.454 1.00 97.44 167 VAL A C 1
ATOM 1337 O O . VAL A 1 167 ? -1.791 -1.529 -13.825 1.00 97.44 167 VAL A O 1
ATOM 1340 N N . PRO A 1 168 ? -0.782 -3.524 -13.601 1.00 97.06 168 PRO A N 1
ATOM 1341 C CA . PRO A 1 168 ? -1.877 -4.315 -14.152 1.00 97.06 168 PRO A CA 1
ATOM 1342 C C . PRO A 1 168 ? -2.920 -4.633 -13.066 1.00 97.06 168 PRO A C 1
ATOM 1344 O O . PRO A 1 168 ? -2.896 -5.700 -12.455 1.00 97.06 168 PRO A O 1
ATOM 1347 N N . ILE A 1 169 ? -3.859 -3.720 -12.809 1.00 95.69 169 ILE A N 1
ATOM 1348 C CA . ILE A 1 169 ? -4.885 -3.910 -11.767 1.00 95.69 169 ILE A CA 1
ATOM 1349 C C . ILE A 1 169 ? -5.965 -4.872 -12.287 1.00 95.69 169 ILE A C 1
ATOM 1351 O O . ILE A 1 169 ? -6.642 -4.528 -13.255 1.00 95.69 169 ILE A O 1
ATOM 1355 N N . PRO A 1 170 ? -6.204 -6.047 -11.674 1.00 94.75 170 PRO A N 1
ATOM 1356 C CA . PRO A 1 170 ? -7.214 -6.985 -12.165 1.00 94.75 170 PRO A CA 1
ATOM 1357 C C . PRO A 1 170 ? -8.607 -6.340 -12.280 1.00 94.75 170 PRO A C 1
ATOM 1359 O O . PRO A 1 170 ? -9.074 -5.688 -11.344 1.00 94.75 170 PRO A O 1
ATOM 1362 N N . LYS A 1 171 ? -9.314 -6.544 -13.404 1.00 93.19 171 LYS A N 1
ATOM 1363 C CA . LYS A 1 171 ? -10.628 -5.909 -13.660 1.00 93.19 171 LYS A CA 1
ATOM 1364 C C . LYS A 1 171 ? -11.675 -6.274 -12.606 1.00 93.19 171 LYS A C 1
ATOM 1366 O O . LYS A 1 171 ? -12.523 -5.453 -12.267 1.00 93.19 171 LYS A O 1
ATOM 1371 N N . ILE A 1 172 ? -11.574 -7.479 -12.049 1.00 90.75 172 ILE A N 1
ATOM 1372 C CA . ILE A 1 172 ? -12.424 -7.972 -10.956 1.00 90.75 172 ILE A CA 1
ATOM 1373 C C . ILE A 1 172 ? -12.310 -7.139 -9.671 1.00 90.75 172 ILE A C 1
ATOM 1375 O O . ILE A 1 172 ? -13.257 -7.106 -8.887 1.00 90.75 172 ILE A O 1
ATOM 1379 N N . CYS A 1 173 ? -11.197 -6.427 -9.469 1.00 90.94 173 CYS A N 1
ATOM 1380 C CA . CYS A 1 173 ? -11.033 -5.541 -8.323 1.00 90.94 173 CYS A CA 1
ATOM 1381 C C . CYS A 1 173 ? -11.914 -4.291 -8.413 1.00 90.94 173 CYS A C 1
ATOM 1383 O O . CYS A 1 173 ? -12.219 -3.697 -7.383 1.00 90.94 173 CYS A O 1
ATOM 1385 N N . ASN A 1 174 ? -12.308 -3.880 -9.628 1.00 91.81 174 ASN A N 1
ATOM 1386 C CA . ASN A 1 174 ? -13.061 -2.649 -9.892 1.00 91.81 174 ASN A CA 1
ATOM 1387 C C . ASN A 1 174 ? -12.505 -1.428 -9.123 1.00 91.81 174 ASN A C 1
ATOM 1389 O O . ASN A 1 174 ? -13.255 -0.635 -8.542 1.00 91.81 174 ASN A O 1
ATOM 1393 N N . ALA A 1 175 ? -11.173 -1.334 -9.060 1.00 91.31 175 ALA A N 1
ATOM 1394 C CA . ALA A 1 175 ? -10.457 -0.323 -8.299 1.00 91.31 175 ALA A CA 1
ATOM 1395 C C . ALA A 1 175 ? -10.103 0.862 -9.201 1.00 91.31 175 ALA A C 1
ATOM 1397 O O . ALA A 1 175 ? -9.217 0.764 -10.046 1.00 91.31 175 ALA A O 1
ATOM 1398 N N . PHE A 1 176 ? -10.819 1.970 -9.018 1.00 90.62 176 PHE A N 1
ATOM 1399 C CA . PHE A 1 176 ? -10.542 3.252 -9.671 1.00 90.62 176 PHE A CA 1
ATOM 1400 C C . PHE A 1 176 ? -9.637 4.137 -8.813 1.00 90.62 176 PHE A C 1
ATOM 1402 O O . PHE A 1 176 ? -8.835 4.895 -9.347 1.00 90.62 176 PHE A O 1
ATOM 1409 N N . LEU A 1 177 ? -9.762 4.015 -7.492 1.00 92.00 177 LEU A N 1
ATOM 1410 C CA . LEU A 1 177 ? -8.915 4.691 -6.523 1.00 92.00 177 LEU A CA 1
ATOM 1411 C C . LEU A 1 177 ? -7.541 4.012 -6.469 1.00 92.00 177 LEU A C 1
ATOM 1413 O O . LEU A 1 177 ? -7.464 2.796 -6.276 1.00 92.00 177 LEU A O 1
ATOM 1417 N N . ALA A 1 178 ? -6.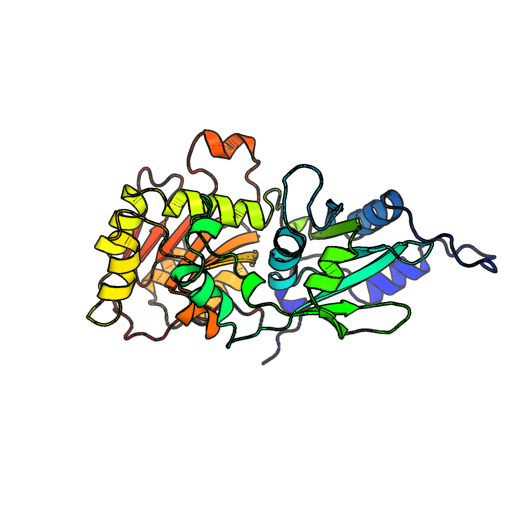463 4.781 -6.592 1.00 93.62 178 ALA A N 1
ATOM 1418 C CA . ALA A 1 178 ? -5.102 4.280 -6.429 1.00 93.62 178 ALA A CA 1
ATOM 1419 C C . ALA A 1 178 ? -4.717 4.130 -4.945 1.00 93.62 178 ALA A C 1
ATOM 1421 O O . ALA A 1 178 ? -5.269 4.794 -4.066 1.00 93.62 178 ALA A O 1
ATOM 1422 N N . GLY A 1 179 ? -3.708 3.303 -4.655 1.00 93.75 179 GLY A N 1
ATOM 1423 C CA . GLY A 1 179 ? -3.268 3.041 -3.277 1.00 93.75 179 GLY A CA 1
ATOM 1424 C C . GLY A 1 179 ? -2.869 4.300 -2.492 1.00 93.75 179 GLY A C 1
ATOM 1425 O O . GLY A 1 179 ? -3.305 4.480 -1.356 1.00 93.75 179 GLY A O 1
ATOM 1426 N N . PHE A 1 180 ? -2.119 5.221 -3.108 1.00 92.00 180 PHE A N 1
ATOM 1427 C CA . PHE A 1 180 ? -1.733 6.487 -2.462 1.00 92.00 180 PHE A CA 1
ATOM 1428 C C . PHE A 1 180 ? -2.934 7.423 -2.209 1.00 92.00 180 PHE A C 1
ATOM 1430 O O . PHE A 1 180 ? -2.923 8.219 -1.268 1.00 92.00 180 PHE A O 1
ATOM 1437 N N . GLU A 1 181 ? -3.983 7.337 -3.033 1.00 92.62 181 GLU A N 1
ATOM 1438 C CA . GLU A 1 181 ? -5.211 8.120 -2.861 1.00 92.62 181 GLU A CA 1
ATOM 1439 C C . GLU A 1 181 ? -6.000 7.569 -1.667 1.00 92.62 181 GLU A C 1
ATOM 1441 O O . GLU A 1 181 ? -6.498 8.343 -0.851 1.00 92.62 181 GLU A O 1
ATOM 1446 N N . ALA A 1 182 ? -6.025 6.241 -1.494 1.00 93.50 182 ALA A N 1
ATOM 1447 C CA . ALA A 1 182 ? -6.578 5.600 -0.303 1.00 93.50 182 ALA A CA 1
ATOM 1448 C C . ALA A 1 182 ? -5.830 6.003 0.982 1.00 93.50 182 ALA A C 1
ATOM 1450 O O . ALA A 1 182 ? -6.479 6.325 1.980 1.00 93.50 182 ALA A O 1
ATOM 1451 N N . GLU A 1 183 ? -4.490 6.056 0.962 1.00 92.44 183 GLU A N 1
ATOM 1452 C CA . GLU A 1 183 ? -3.703 6.593 2.088 1.00 92.44 183 GLU A CA 1
ATOM 1453 C C . GLU A 1 183 ? -4.078 8.043 2.399 1.00 92.44 183 GLU A C 1
ATOM 1455 O O . GLU A 1 183 ? -4.350 8.383 3.551 1.00 92.44 183 GLU A O 1
ATOM 1460 N N . SER A 1 184 ? -4.124 8.890 1.368 1.00 90.06 184 SER A N 1
ATOM 1461 C CA . SER A 1 184 ? -4.406 10.322 1.507 1.00 90.06 184 SER A CA 1
ATOM 1462 C C . SER A 1 184 ? -5.806 10.568 2.074 1.00 90.06 184 SER A C 1
ATOM 1464 O O . SER A 1 184 ? -5.988 11.424 2.941 1.00 90.06 184 SER A O 1
ATOM 1466 N N . LEU A 1 185 ? -6.795 9.778 1.641 1.00 89.94 185 LEU A N 1
ATOM 1467 C CA . LEU A 1 185 ? -8.143 9.800 2.203 1.00 89.94 185 LEU A CA 1
ATOM 1468 C C . LEU A 1 185 ? -8.122 9.469 3.692 1.00 89.94 185 LEU A C 1
ATOM 1470 O O . LEU A 1 185 ? -8.678 10.218 4.494 1.00 89.94 185 LEU A O 1
ATOM 1474 N N . VAL A 1 186 ? -7.462 8.375 4.071 1.00 91.06 186 VAL A N 1
ATOM 1475 C CA . VAL A 1 186 ? -7.352 7.936 5.468 1.00 91.06 186 VAL A CA 1
ATOM 1476 C C . VAL A 1 186 ? -6.658 8.978 6.334 1.00 91.06 186 VAL A C 1
ATOM 1478 O O . VAL A 1 186 ? -7.166 9.304 7.407 1.00 91.06 186 VAL A O 1
ATOM 1481 N N . ALA A 1 187 ? -5.569 9.575 5.854 1.00 88.88 187 ALA A N 1
ATOM 1482 C CA . ALA A 1 187 ? -4.930 10.697 6.527 1.00 88.88 187 ALA A CA 1
ATOM 1483 C C . ALA A 1 187 ? -5.899 11.876 6.730 1.00 88.88 187 ALA A C 1
ATOM 1485 O O . ALA A 1 187 ? -5.950 12.449 7.819 1.00 88.88 187 ALA A O 1
ATOM 1486 N N . GLY A 1 188 ? -6.721 12.190 5.723 1.00 86.38 188 GLY A N 1
ATOM 1487 C CA . GLY A 1 188 ? -7.782 13.194 5.814 1.00 86.38 188 GLY A CA 1
ATOM 1488 C C . GLY A 1 188 ? -8.829 12.877 6.887 1.00 86.38 188 GLY A C 1
ATOM 1489 O O . GLY A 1 188 ? -9.160 13.745 7.691 1.00 86.38 188 GLY A O 1
ATOM 1490 N N . TYR A 1 189 ? -9.312 11.632 6.965 1.00 85.75 189 TYR A N 1
ATOM 1491 C CA . TYR A 1 189 ? -10.255 11.214 8.012 1.00 85.75 189 TYR A CA 1
ATOM 1492 C C . TYR A 1 189 ? -9.640 11.268 9.413 1.00 85.75 189 TYR A C 1
ATOM 1494 O O . TYR A 1 189 ? -10.311 11.675 10.359 1.00 85.75 189 TYR A O 1
ATOM 1502 N N . LEU A 1 190 ? -8.377 10.865 9.560 1.00 84.50 190 LEU A N 1
ATOM 1503 C CA . LEU A 1 190 ? -7.673 10.894 10.845 1.00 84.50 190 LEU A CA 1
ATOM 1504 C C . LEU A 1 190 ? -7.349 12.323 11.299 1.00 84.50 190 LEU A C 1
ATOM 1506 O O . LEU A 1 190 ? -7.216 12.566 12.497 1.00 84.50 190 LEU A O 1
ATOM 1510 N N . ALA A 1 191 ? -7.282 13.274 10.365 1.00 82.31 191 ALA A N 1
ATOM 1511 C CA . ALA A 1 191 ? -7.161 14.692 10.672 1.00 82.31 191 ALA A CA 1
ATOM 1512 C C . ALA A 1 191 ? -8.467 15.315 11.206 1.00 82.31 191 ALA A C 1
ATOM 1514 O O . ALA A 1 191 ? -8.408 16.404 11.779 1.00 82.31 191 ALA A O 1
ATOM 1515 N N . LEU A 1 192 ? -9.627 14.651 11.069 1.00 82.00 192 LEU A N 1
ATOM 1516 C CA . LEU A 1 192 ? -10.901 15.119 11.629 1.00 82.00 192 LEU A CA 1
ATOM 1517 C C . LEU A 1 192 ? -10.910 14.918 13.157 1.00 82.00 192 LEU A C 1
ATOM 1519 O O . LEU A 1 192 ? -11.005 13.771 13.610 1.00 82.00 192 LEU A O 1
ATOM 1523 N N . PRO A 1 193 ? -10.869 15.997 13.971 1.00 75.75 193 PRO A N 1
ATOM 1524 C CA . PRO A 1 193 ? -10.773 15.874 15.426 1.00 75.75 193 PRO A CA 1
ATOM 1525 C C . PRO A 1 193 ? -11.927 15.060 16.010 1.00 75.75 193 PRO A C 1
ATOM 1527 O O . PRO A 1 193 ? -11.698 14.159 16.810 1.00 75.75 193 PRO A O 1
ATOM 1530 N N . ASP A 1 194 ? -13.149 15.309 15.533 1.00 81.56 194 ASP A N 1
ATOM 1531 C CA . ASP A 1 194 ? -14.358 14.677 16.059 1.00 81.56 194 ASP A CA 1
ATOM 1532 C C . ASP A 1 194 ? -14.362 13.162 15.859 1.00 81.56 194 ASP A C 1
ATOM 1534 O O . ASP A 1 194 ? -14.722 12.435 16.780 1.00 81.56 194 ASP A O 1
ATOM 1538 N N . LEU A 1 195 ? -13.935 12.665 14.691 1.00 78.75 195 LEU A N 1
ATOM 1539 C CA . LEU A 1 195 ? -13.931 11.228 14.407 1.00 78.75 195 LEU A CA 1
ATOM 1540 C C . LEU A 1 195 ? -12.875 10.517 15.251 1.00 78.75 195 LEU A C 1
ATOM 1542 O O . LEU A 1 195 ? -13.176 9.526 15.920 1.00 78.75 195 LEU A O 1
ATOM 1546 N N . PHE A 1 196 ? -11.644 11.027 15.244 1.00 78.00 196 PHE A N 1
ATOM 1547 C CA . PHE A 1 196 ? -10.549 10.383 15.955 1.00 78.00 196 PHE A CA 1
ATOM 1548 C C . PHE A 1 196 ? -10.746 10.445 17.475 1.00 78.00 196 PHE A C 1
ATOM 1550 O O . PHE A 1 196 ? -10.652 9.421 18.159 1.00 78.00 196 PHE A O 1
ATOM 1557 N N . ASP A 1 197 ? -11.100 11.617 18.013 1.00 81.25 197 ASP A N 1
ATOM 1558 C CA . ASP A 1 197 ? -11.364 11.767 19.442 1.00 81.25 197 ASP A CA 1
ATOM 1559 C C . ASP A 1 197 ? -12.550 10.899 19.870 1.00 81.25 197 ASP A C 1
ATOM 1561 O O . ASP A 1 197 ? -12.479 10.268 20.929 1.00 81.25 197 ASP A O 1
ATOM 1565 N N . PHE A 1 198 ? -13.590 10.784 19.037 1.00 82.50 198 PHE A N 1
ATOM 1566 C CA . PHE A 1 198 ? -14.723 9.894 19.276 1.00 82.50 198 PHE A CA 1
ATOM 1567 C C . PHE A 1 198 ? -14.308 8.427 19.376 1.00 82.50 198 PHE A C 1
ATOM 1569 O O . PHE A 1 198 ? -14.624 7.796 20.387 1.00 82.50 198 PHE A O 1
ATOM 1576 N N . VAL A 1 199 ? -13.577 7.886 18.391 1.00 81.44 199 VAL A N 1
ATOM 1577 C CA . VAL A 1 199 ? -13.156 6.475 18.422 1.00 81.44 199 VAL A CA 1
ATOM 1578 C C . VAL A 1 199 ? -12.264 6.215 19.629 1.00 81.44 199 VAL A C 1
ATOM 1580 O O . VAL A 1 199 ? -12.556 5.326 20.427 1.00 81.44 199 VAL A O 1
ATOM 1583 N N . VAL A 1 200 ? -11.240 7.045 19.840 1.00 80.06 200 VAL A N 1
ATOM 1584 C CA . VAL A 1 200 ? -10.301 6.856 20.950 1.00 80.06 200 VAL A CA 1
ATOM 1585 C C . VAL A 1 200 ? -10.998 6.987 22.314 1.00 80.06 200 VAL A C 1
ATOM 1587 O O . VAL A 1 200 ? -10.663 6.253 23.238 1.00 80.06 200 VAL A O 1
ATOM 1590 N N . ASN A 1 201 ? -12.023 7.842 22.462 1.00 83.38 201 ASN A N 1
ATOM 1591 C CA . ASN A 1 201 ? -12.749 8.010 23.735 1.00 83.38 201 ASN A CA 1
ATOM 1592 C C . ASN A 1 201 ? -13.611 6.790 24.072 1.00 83.38 201 ASN A C 1
ATOM 1594 O O . ASN A 1 201 ? -14.024 6.630 25.220 1.00 83.38 201 ASN A O 1
ATOM 1598 N N . LYS A 1 202 ? -13.913 5.955 23.075 1.00 83.81 202 LYS A N 1
ATOM 1599 C CA . LYS A 1 202 ? -14.672 4.716 23.242 1.00 83.81 202 LYS A CA 1
ATOM 1600 C C . LYS A 1 202 ? -13.782 3.496 23.469 1.00 83.81 202 LYS A C 1
ATOM 1602 O O . LYS A 1 202 ? -14.309 2.485 23.928 1.00 83.81 202 LYS A O 1
ATOM 1607 N N . THR A 1 203 ? -12.478 3.588 23.192 1.00 81.00 203 THR A N 1
ATOM 1608 C CA . THR A 1 203 ? -11.534 2.485 23.440 1.00 81.00 203 THR A CA 1
ATOM 1609 C C . THR A 1 203 ? -11.414 2.207 24.936 1.00 81.00 203 THR A C 1
ATOM 1611 O O . THR A 1 203 ? -11.300 3.129 25.747 1.00 81.00 203 THR A O 1
ATOM 1614 N N . ARG A 1 204 ? -11.441 0.931 25.336 1.00 72.50 204 ARG A N 1
ATOM 1615 C CA . ARG A 1 204 ? -11.376 0.514 26.750 1.00 72.50 204 ARG A CA 1
ATOM 1616 C C . ARG A 1 204 ? -9.944 0.277 27.223 1.00 72.50 204 ARG A C 1
ATOM 1618 O O . ARG A 1 204 ? -9.703 -0.508 28.140 1.00 72.50 204 ARG A O 1
ATOM 1625 N N . THR A 1 205 ? -8.970 0.946 26.611 1.00 67.25 205 THR A N 1
ATOM 1626 C CA . THR A 1 205 ? -7.561 0.656 26.877 1.00 67.25 205 THR A CA 1
ATOM 1627 C C . THR A 1 205 ? -7.142 0.981 28.307 1.00 67.25 205 THR A C 1
ATOM 1629 O O . THR A 1 205 ? -7.357 2.088 28.805 1.00 67.25 205 THR A O 1
ATOM 1632 N N . THR A 1 206 ? -6.462 0.035 28.952 1.00 62.88 206 THR A N 1
ATOM 1633 C CA . THR A 1 206 ? -5.780 0.245 30.231 1.00 62.88 206 THR A CA 1
ATOM 1634 C C . THR A 1 206 ? -4.296 0.560 30.001 1.00 62.88 206 THR A C 1
ATOM 1636 O O . THR A 1 206 ? -3.651 0.002 29.115 1.00 62.88 206 THR A O 1
ATOM 1639 N N . GLY A 1 207 ? -3.747 1.485 30.801 1.00 66.00 207 GLY A N 1
ATOM 1640 C CA . GLY A 1 207 ? -2.308 1.696 31.041 1.00 66.00 207 GLY A CA 1
ATOM 1641 C C . GLY A 1 207 ? -1.404 1.937 29.822 1.00 66.00 207 GLY A C 1
ATOM 1642 O O . GLY A 1 207 ? -1.034 3.076 29.541 1.00 66.00 207 GLY A O 1
ATOM 1643 N N . LEU A 1 208 ? -1.002 0.858 29.146 1.00 71.31 208 LEU A N 1
ATOM 1644 C CA . LEU A 1 208 ? 0.046 0.824 28.115 1.00 71.31 208 LEU A CA 1
ATOM 1645 C C . LEU A 1 208 ? -0.288 1.670 26.881 1.00 71.31 208 LEU A C 1
ATOM 1647 O O . LEU A 1 208 ? 0.590 2.329 26.332 1.00 71.31 208 LEU A O 1
ATOM 1651 N N . TRP A 1 209 ? -1.558 1.694 26.480 1.00 74.50 209 TRP A N 1
ATOM 1652 C CA . TRP A 1 209 ? -1.999 2.347 25.242 1.00 74.50 209 TRP A CA 1
ATOM 1653 C C . TRP A 1 209 ? -2.485 3.774 25.422 1.00 74.50 209 TRP A C 1
ATOM 1655 O O . TRP A 1 209 ? -2.540 4.533 24.457 1.00 74.50 209 TRP A O 1
ATOM 1665 N N . LYS A 1 210 ? -2.760 4.170 26.666 1.00 76.12 210 LYS A N 1
ATOM 1666 C CA . LYS A 1 210 ? -3.228 5.516 26.972 1.00 76.12 210 LYS A CA 1
ATOM 1667 C C . LYS A 1 210 ? -2.216 6.567 26.510 1.00 76.12 210 LYS A C 1
ATOM 1669 O O . LYS A 1 210 ? -2.609 7.516 25.851 1.00 76.12 210 LYS A O 1
ATOM 1674 N N . LYS A 1 211 ? -0.916 6.351 26.751 1.00 75.81 211 LYS A N 1
ATOM 1675 C CA . LYS A 1 211 ? 0.149 7.272 26.314 1.00 75.81 211 LYS A CA 1
ATOM 1676 C C . LYS A 1 211 ? 0.277 7.373 24.782 1.00 75.81 211 LYS A C 1
ATOM 1678 O O . LYS A 1 211 ? 0.247 8.498 24.296 1.00 75.81 211 LYS A O 1
ATOM 1683 N N . PRO A 1 212 ? 0.396 6.275 24.005 1.00 75.38 212 PRO A N 1
ATOM 1684 C CA . PRO A 1 212 ? 0.389 6.351 22.541 1.00 75.38 212 PRO A CA 1
ATOM 1685 C C . PRO A 1 212 ? -0.866 7.019 21.959 1.00 75.38 212 PRO A C 1
ATOM 1687 O O . PRO A 1 212 ? -0.767 7.860 21.070 1.00 75.38 212 PRO A O 1
ATOM 1690 N N . LEU A 1 213 ? -2.048 6.709 22.498 1.00 76.56 213 LEU A N 1
ATOM 1691 C CA . LEU A 1 213 ? -3.305 7.335 22.079 1.00 76.56 213 LEU A CA 1
ATOM 1692 C C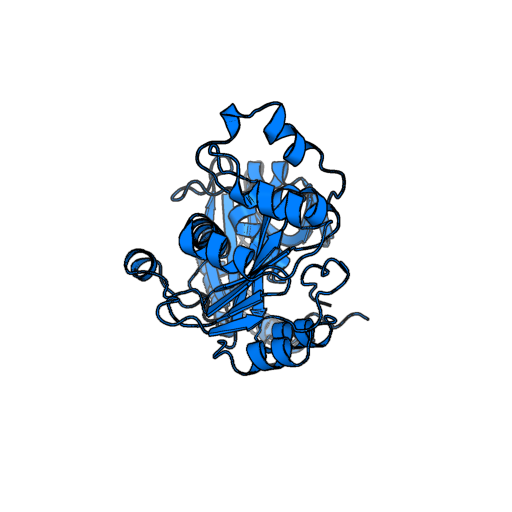 . LEU A 1 213 ? -3.368 8.823 22.451 1.00 76.56 213 LEU A C 1
ATOM 1694 O O . LEU A 1 213 ? -3.821 9.645 21.661 1.00 76.56 213 LEU A O 1
ATOM 1698 N N . GLU A 1 214 ? -2.877 9.201 23.629 1.00 75.12 214 GLU A N 1
ATOM 1699 C CA . GLU A 1 214 ? -2.747 10.602 24.038 1.00 75.12 214 GLU A CA 1
ATOM 1700 C C . GLU A 1 214 ? -1.725 11.355 23.181 1.00 75.12 214 GLU A C 1
ATOM 1702 O O . GLU A 1 214 ? -1.952 12.519 22.862 1.00 75.12 214 GLU A O 1
ATOM 1707 N N . GLN A 1 215 ? -0.642 10.705 22.743 1.00 70.56 215 GLN A N 1
ATOM 1708 C CA . GLN A 1 215 ? 0.294 11.279 21.771 1.00 70.56 215 GLN A CA 1
ATOM 1709 C C . GLN A 1 215 ? -0.379 11.532 20.419 1.00 70.56 215 GLN A C 1
ATOM 1711 O O . GLN A 1 215 ? -0.100 12.556 19.800 1.00 70.56 215 GLN A O 1
ATOM 1716 N N . LEU A 1 216 ? -1.304 10.662 19.997 1.00 70.50 216 LEU A N 1
ATOM 1717 C CA . LEU A 1 216 ? -2.134 10.892 18.810 1.00 70.50 216 LEU A CA 1
ATOM 1718 C C . LEU A 1 216 ? -3.101 12.084 18.999 1.00 70.50 216 LEU A C 1
ATOM 1720 O O . LEU A 1 216 ? -3.368 12.810 18.047 1.00 70.50 216 LEU A O 1
ATOM 1724 N N . ARG A 1 217 ? -3.572 12.346 20.229 1.00 70.69 217 ARG A N 1
ATOM 1725 C CA . ARG A 1 217 ? -4.519 13.435 20.563 1.00 70.69 217 ARG A CA 1
ATOM 1726 C C . ARG A 1 217 ? -3.892 14.806 20.841 1.00 70.69 217 ARG A C 1
ATOM 1728 O O . ARG A 1 217 ? -4.504 15.840 20.564 1.00 70.69 217 ARG A O 1
ATOM 1735 N N . GLY A 1 218 ? -2.744 14.836 21.514 1.00 54.09 218 GLY A N 1
ATOM 1736 C CA . GLY A 1 218 ? -2.451 15.885 22.499 1.00 54.09 218 GLY A CA 1
ATOM 1737 C C . GLY A 1 218 ? -1.474 16.993 22.113 1.00 54.09 218 GLY A C 1
ATOM 1738 O O . GLY A 1 218 ? -1.443 18.012 22.796 1.00 54.09 218 GLY A O 1
ATOM 1739 N N . SER A 1 219 ? -0.673 16.880 21.056 1.00 51.53 219 SER A N 1
ATOM 1740 C CA . SER A 1 219 ? 0.225 17.987 20.705 1.00 51.53 219 SER A CA 1
ATOM 1741 C C . SER A 1 219 ? -0.491 18.932 19.754 1.00 51.53 219 SER A C 1
ATOM 1743 O O . SER A 1 219 ? -0.705 18.539 18.620 1.00 51.53 219 SER A O 1
ATOM 1745 N N . GLY A 1 220 ? -0.770 20.183 20.127 1.00 52.75 220 GLY A N 1
ATOM 1746 C CA . GLY A 1 220 ? -1.220 21.255 19.210 1.00 52.75 220 GLY A CA 1
ATOM 1747 C C . GLY A 1 220 ? -0.304 21.530 17.994 1.00 52.75 220 GLY A C 1
ATOM 1748 O O . GLY A 1 220 ? -0.545 22.467 17.251 1.00 52.75 220 GLY A O 1
ATOM 1749 N N . ASN A 1 221 ? 0.714 20.688 17.786 1.00 52.47 221 ASN A N 1
ATOM 1750 C CA . ASN A 1 221 ? 1.550 20.499 16.602 1.00 52.47 221 ASN A CA 1
ATOM 1751 C C . ASN A 1 221 ? 1.289 19.089 15.995 1.00 52.47 221 ASN A C 1
ATOM 1753 O O . ASN A 1 221 ? 2.212 18.290 15.816 1.00 52.47 221 ASN A O 1
ATOM 1757 N N . ARG A 1 222 ? 0.003 18.735 15.800 1.00 51.34 222 ARG A N 1
ATOM 1758 C CA . ARG A 1 222 ? -0.517 17.381 15.497 1.00 51.34 222 ARG A CA 1
ATOM 1759 C C . ARG A 1 222 ? -0.041 16.838 14.145 1.00 51.34 222 ARG A C 1
ATOM 1761 O O . ARG A 1 222 ? -0.774 16.806 13.168 1.00 51.34 22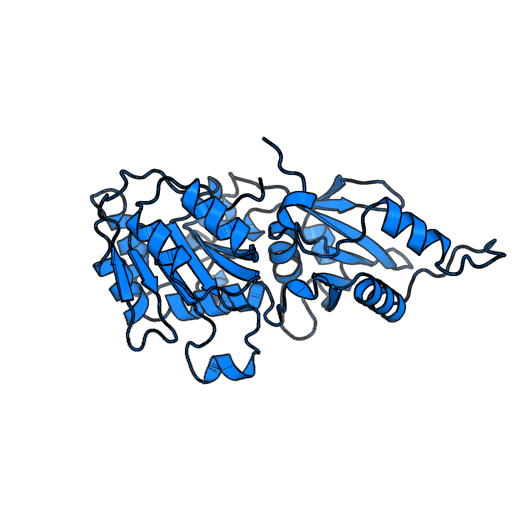2 ARG A O 1
ATOM 1768 N N . SER A 1 223 ? 1.150 16.273 14.133 1.00 52.91 223 SER A N 1
ATOM 1769 C CA . SER A 1 223 ? 1.445 15.117 13.290 1.00 52.91 223 SER A CA 1
ATOM 1770 C C . SER A 1 223 ? 2.150 14.103 14.169 1.00 52.91 223 SER A C 1
ATOM 1772 O O . SER A 1 223 ? 3.378 13.948 14.148 1.00 52.91 223 SER A O 1
ATOM 1774 N N . ALA A 1 224 ? 1.350 13.461 15.028 1.00 56.78 224 ALA A N 1
ATOM 1775 C CA . ALA A 1 224 ? 1.681 12.118 15.454 1.00 56.78 224 ALA A CA 1
ATOM 1776 C C . ALA A 1 224 ? 1.831 11.320 14.161 1.00 56.78 224 ALA A C 1
ATOM 1778 O O . ALA A 1 224 ? 0.892 11.202 13.382 1.00 56.78 224 ALA A O 1
ATOM 1779 N N . GLN A 1 225 ? 3.071 10.936 13.889 1.00 77.81 225 GLN A N 1
ATOM 1780 C CA . GLN A 1 225 ? 3.491 10.319 12.647 1.00 77.81 225 GLN A CA 1
ATOM 1781 C C . GLN A 1 225 ? 2.950 8.896 12.608 1.00 77.81 225 GLN A C 1
ATOM 1783 O O . GLN A 1 225 ? 3.646 7.936 12.923 1.00 77.81 225 GLN A O 1
ATOM 1788 N N . ILE A 1 226 ? 1.666 8.784 12.304 1.00 88.88 226 ILE A N 1
ATOM 1789 C CA . ILE A 1 226 ? 1.036 7.515 11.997 1.00 88.88 226 ILE A CA 1
ATOM 1790 C C . ILE A 1 226 ? 1.692 6.953 10.744 1.00 88.88 226 ILE A C 1
ATOM 1792 O O . ILE A 1 226 ? 2.007 7.693 9.813 1.00 88.88 226 ILE A O 1
ATOM 1796 N N . VAL A 1 227 ? 1.904 5.647 10.733 1.00 93.00 227 VAL A N 1
ATOM 1797 C CA . VAL A 1 227 ? 2.305 4.937 9.527 1.00 93.00 227 VAL A CA 1
ATOM 1798 C C . VAL A 1 227 ? 1.044 4.418 8.859 1.00 93.00 227 VAL A C 1
ATOM 1800 O O . VAL A 1 227 ? 0.243 3.753 9.522 1.00 93.00 227 VAL A O 1
ATOM 1803 N N . LEU A 1 228 ? 0.875 4.725 7.574 1.00 95.62 228 LEU A N 1
ATOM 1804 C CA . LEU A 1 228 ? -0.220 4.200 6.760 1.00 95.62 228 LEU A CA 1
ATOM 1805 C C . LEU A 1 228 ? 0.318 3.167 5.770 1.00 95.62 228 LEU A C 1
ATOM 1807 O O . LEU A 1 228 ? 1.323 3.419 5.103 1.00 95.62 228 LEU A O 1
ATOM 1811 N N . ARG A 1 229 ? -0.335 2.001 5.693 1.00 96.94 229 ARG A N 1
ATOM 1812 C CA . ARG A 1 229 ? -0.025 0.939 4.719 1.00 96.94 229 ARG A CA 1
ATOM 1813 C C . ARG A 1 229 ? -1.281 0.509 3.960 1.00 96.94 229 ARG A C 1
ATOM 1815 O O . ARG A 1 229 ? -2.125 -0.154 4.557 1.00 96.94 229 ARG A O 1
ATOM 1822 N N . PRO A 1 230 ? -1.431 0.892 2.684 1.00 97.19 230 PRO A N 1
ATOM 1823 C CA . PRO A 1 230 ? -2.565 0.526 1.853 1.00 97.19 230 PRO A CA 1
ATOM 1824 C C . PRO A 1 230 ? -2.364 -0.867 1.256 1.00 97.19 230 PRO A C 1
ATOM 1826 O O . PRO A 1 230 ? -1.293 -1.201 0.754 1.00 97.19 230 PRO A O 1
ATOM 1829 N N . LEU A 1 231 ? -3.425 -1.662 1.290 1.00 97.12 231 LEU A N 1
ATOM 1830 C CA . LEU A 1 231 ? -3.487 -3.016 0.757 1.00 97.12 231 LEU A CA 1
ATOM 1831 C C . LEU A 1 231 ? -4.803 -3.179 -0.001 1.00 97.12 231 LEU A C 1
ATOM 1833 O O . LEU A 1 231 ? -5.867 -2.909 0.550 1.00 97.12 231 LEU A O 1
ATOM 1837 N N . LEU A 1 232 ? -4.758 -3.621 -1.250 1.00 96.69 232 LEU A N 1
ATOM 1838 C CA . LEU A 1 232 ? -5.937 -3.997 -2.016 1.00 96.69 232 LEU A CA 1
ATOM 1839 C C . LEU A 1 232 ? -6.251 -5.460 -1.706 1.00 96.69 232 LEU A C 1
ATOM 1841 O O . LEU A 1 232 ? -5.558 -6.366 -2.159 1.00 96.69 232 LEU A O 1
ATOM 1845 N N . VAL A 1 233 ? -7.294 -5.691 -0.913 1.00 96.50 233 VAL A N 1
ATOM 1846 C CA . VAL A 1 233 ? -7.641 -7.019 -0.396 1.00 96.50 233 VAL A CA 1
ATOM 1847 C C . VAL A 1 233 ? -9.037 -7.445 -0.824 1.00 96.50 233 VAL A C 1
ATOM 1849 O O . VAL A 1 233 ? -9.946 -6.621 -0.954 1.00 96.50 233 VAL A O 1
ATOM 1852 N N . SER A 1 234 ? -9.228 -8.750 -1.011 1.00 96.06 234 SER A N 1
ATOM 1853 C CA . SER A 1 234 ? -10.557 -9.317 -1.219 1.00 96.06 234 SER A CA 1
ATOM 1854 C C . SER A 1 234 ? -11.325 -9.415 0.102 1.00 96.06 234 SER A C 1
ATOM 1856 O O . SER A 1 234 ? -10.744 -9.498 1.191 1.00 96.06 234 SER A O 1
ATOM 1858 N N . ARG A 1 235 ? -12.658 -9.435 0.021 1.00 95.44 235 ARG A N 1
ATOM 1859 C CA . ARG A 1 235 ? -13.535 -9.634 1.185 1.00 95.44 235 ARG A CA 1
ATOM 1860 C C . ARG A 1 235 ? -13.218 -10.926 1.918 1.00 95.44 235 ARG A C 1
ATOM 1862 O O . ARG A 1 235 ? -13.163 -10.925 3.145 1.00 95.44 235 ARG A O 1
ATOM 1869 N N . ASP A 1 236 ? -12.994 -12.002 1.179 1.00 95.19 236 ASP A N 1
ATOM 1870 C CA . ASP A 1 236 ? -12.737 -13.313 1.766 1.00 95.19 236 ASP A CA 1
ATOM 1871 C C . ASP A 1 236 ? -11.397 -13.335 2.501 1.00 95.19 236 ASP A C 1
ATOM 1873 O O . ASP A 1 236 ? -11.323 -13.843 3.621 1.00 95.19 236 ASP A O 1
ATOM 1877 N N . ALA A 1 237 ? -10.364 -12.706 1.931 1.00 93.81 237 ALA A N 1
ATOM 1878 C CA . ALA A 1 237 ? -9.061 -12.591 2.573 1.00 93.81 237 ALA A CA 1
ATOM 1879 C C . ALA A 1 237 ? -9.136 -11.744 3.858 1.00 93.81 237 ALA A C 1
ATOM 1881 O O . ALA A 1 237 ? -8.594 -12.143 4.890 1.00 93.81 237 ALA A O 1
ATOM 1882 N N . LEU A 1 238 ? -9.886 -10.634 3.844 1.00 94.25 238 LEU A N 1
ATOM 1883 C CA . LEU A 1 238 ? -10.146 -9.839 5.047 1.00 94.25 238 LEU A CA 1
ATOM 1884 C C . LEU A 1 238 ? -10.900 -10.645 6.114 1.00 94.25 238 LEU A C 1
ATOM 1886 O O . LEU A 1 238 ? -10.470 -10.692 7.262 1.00 94.25 238 LEU A O 1
ATOM 1890 N N . LEU A 1 239 ? -12.009 -11.298 5.761 1.00 93.38 239 LEU A N 1
ATOM 1891 C CA . LEU A 1 239 ? -12.800 -12.077 6.718 1.00 93.38 239 LEU A CA 1
ATOM 1892 C C . LEU A 1 239 ? -12.012 -13.258 7.288 1.00 93.38 239 LEU A C 1
ATOM 1894 O O . LEU A 1 239 ? -12.170 -13.581 8.465 1.00 93.38 239 LEU A O 1
ATOM 1898 N N . LYS A 1 240 ? -11.150 -13.884 6.484 1.00 91.62 240 LYS A N 1
ATOM 1899 C CA . LYS A 1 240 ? -10.217 -14.909 6.950 1.00 91.62 240 LYS A CA 1
ATOM 1900 C C . LYS A 1 240 ? -9.224 -14.332 7.956 1.00 91.62 240 LYS A C 1
ATOM 1902 O O . LYS A 1 240 ? -9.131 -14.862 9.058 1.00 91.62 240 LYS A O 1
ATOM 1907 N N . HIS A 1 241 ? -8.576 -13.212 7.631 1.00 89.94 241 HIS A N 1
ATOM 1908 C CA . HIS A 1 241 ? -7.653 -12.533 8.542 1.00 89.94 241 HIS A CA 1
ATOM 1909 C C . HIS A 1 241 ? -8.326 -12.142 9.861 1.00 89.94 241 HIS A C 1
ATOM 1911 O O . HIS A 1 241 ? -7.765 -12.374 10.926 1.00 89.94 241 HIS A O 1
ATOM 1917 N N . VAL A 1 242 ? -9.547 -11.599 9.819 1.00 90.25 242 VAL A N 1
ATOM 1918 C CA . VAL A 1 242 ? -10.312 -11.235 11.025 1.00 90.25 242 VAL A CA 1
ATOM 1919 C C . VAL A 1 242 ? -10.684 -12.480 11.838 1.00 90.25 242 VAL A C 1
ATOM 1921 O O . VAL A 1 242 ? -10.645 -12.436 13.059 1.00 90.25 242 VAL A O 1
ATOM 1924 N N . LYS A 1 243 ? -11.011 -13.605 11.193 1.00 89.62 243 LYS A N 1
ATOM 1925 C CA . LYS A 1 243 ? -11.312 -14.870 11.882 1.00 89.62 243 LYS A CA 1
ATOM 1926 C C . LYS A 1 243 ? -10.082 -15.492 12.556 1.00 89.62 243 LYS A C 1
ATOM 1928 O O . LYS A 1 243 ? -10.220 -16.139 13.588 1.00 89.62 243 LYS A O 1
ATOM 1933 N N . GLU A 1 244 ? -8.917 -15.372 11.924 1.00 88.50 244 GLU A N 1
ATOM 1934 C CA . GLU A 1 244 ? -7.636 -15.898 12.421 1.00 88.50 244 GLU A CA 1
ATOM 1935 C C . GLU A 1 244 ? -6.989 -14.966 13.449 1.00 88.50 244 GLU A C 1
ATOM 1937 O O . GLU A 1 244 ? -6.233 -15.410 14.310 1.00 88.50 244 GLU A O 1
ATOM 1942 N N . SER A 1 245 ? -7.322 -13.679 13.386 1.00 81.94 245 SER A N 1
ATOM 1943 C CA . SER A 1 245 ? -7.051 -12.728 14.451 1.00 81.94 245 SER A CA 1
ATOM 1944 C C . SER A 1 245 ? -7.890 -13.107 15.670 1.00 81.94 245 SER A C 1
ATOM 1946 O O . SER A 1 245 ? -9.063 -13.439 15.541 1.00 81.94 245 SER A O 1
ATOM 1948 N N . GLU A 1 246 ? -7.316 -13.032 16.868 1.00 82.44 246 GLU A N 1
ATOM 1949 C CA . GLU A 1 246 ? -7.990 -13.330 18.145 1.00 82.44 246 GLU A CA 1
ATOM 1950 C C . GLU A 1 246 ? -9.050 -12.267 18.528 1.00 82.44 246 GLU A C 1
ATOM 1952 O O . GLU A 1 246 ? -9.148 -11.841 19.677 1.00 82.44 246 GLU A O 1
ATOM 1957 N N . PHE A 1 247 ? -9.818 -11.772 17.557 1.00 82.94 247 PHE A N 1
ATOM 1958 C CA . PHE A 1 247 ? -10.900 -10.823 17.764 1.00 82.94 247 PHE A CA 1
ATOM 1959 C C . PHE A 1 247 ? -12.088 -11.477 18.464 1.00 82.94 247 PHE A C 1
ATOM 1961 O O . PHE A 1 247 ? -12.348 -12.675 18.320 1.00 82.94 247 PHE A O 1
ATOM 1968 N N . SER A 1 248 ? -12.864 -10.662 19.180 1.00 85.75 248 SER A N 1
ATOM 1969 C CA . SER A 1 248 ? -14.154 -11.116 19.681 1.00 85.75 248 SER A CA 1
ATOM 1970 C C . SER A 1 248 ? -15.085 -11.550 18.556 1.00 85.75 248 SER A C 1
ATOM 1972 O O . SER A 1 248 ? -15.025 -11.086 17.409 1.00 85.75 248 SER A O 1
ATOM 1974 N N . ARG A 1 249 ? -16.014 -12.434 18.917 1.00 89.00 249 ARG A N 1
ATOM 1975 C CA . ARG A 1 249 ? -17.071 -12.885 18.021 1.00 89.00 249 ARG A CA 1
ATOM 1976 C C . ARG A 1 249 ? -17.919 -11.709 17.532 1.00 89.00 249 ARG A C 1
ATOM 1978 O O . ARG A 1 249 ? -18.285 -11.680 16.363 1.00 89.00 249 ARG A O 1
ATOM 1985 N N . GLU A 1 250 ? -18.191 -10.738 18.398 1.00 89.88 250 GLU A N 1
ATOM 1986 C CA . GLU A 1 250 ? -18.962 -9.534 18.093 1.00 89.88 250 GLU A CA 1
ATOM 1987 C C . GLU A 1 250 ? -18.285 -8.694 17.005 1.00 89.88 250 GLU A C 1
ATOM 1989 O O . GLU A 1 250 ? -18.946 -8.237 16.071 1.00 89.88 250 GLU A O 1
ATOM 1994 N N . LEU A 1 251 ? -16.961 -8.524 17.090 1.00 86.88 251 LEU A N 1
ATOM 1995 C CA . LEU A 1 251 ? -16.196 -7.812 16.074 1.00 86.88 251 LEU A CA 1
ATOM 1996 C C . LEU A 1 251 ? -16.182 -8.592 14.753 1.00 86.88 251 LEU A C 1
ATOM 1998 O O . LEU A 1 251 ? -16.437 -8.014 13.700 1.00 86.88 251 LEU A O 1
ATOM 2002 N N . TYR A 1 252 ? -15.973 -9.908 14.785 1.00 90.69 252 TYR A N 1
ATOM 2003 C CA . TYR A 1 252 ? -16.048 -10.731 13.575 1.00 90.69 252 TYR A CA 1
ATOM 2004 C C . TYR A 1 252 ? -17.424 -10.645 12.886 1.00 90.69 252 TYR A C 1
ATOM 2006 O O . TYR A 1 252 ? -17.510 -10.416 11.675 1.00 90.69 252 TYR A O 1
ATOM 2014 N N . GLU A 1 253 ? -18.511 -10.750 13.656 1.00 93.00 253 GLU A N 1
ATOM 2015 C CA . GLU A 1 253 ? -19.882 -10.577 13.164 1.00 93.00 253 GLU A CA 1
ATOM 2016 C C . GLU A 1 253 ? -20.105 -9.162 12.596 1.00 93.00 253 GLU A C 1
ATOM 2018 O O . GLU A 1 253 ? -20.797 -9.000 11.587 1.00 93.00 253 GLU A O 1
ATOM 2023 N N . ALA A 1 254 ? -19.467 -8.134 13.168 1.00 91.62 254 ALA A N 1
ATOM 2024 C CA . ALA A 1 254 ? -19.512 -6.771 12.647 1.00 91.62 254 ALA A CA 1
ATOM 2025 C C . ALA A 1 254 ? -18.928 -6.648 11.234 1.00 91.62 254 ALA A C 1
ATOM 2027 O O . ALA A 1 254 ? -19.558 -6.013 10.378 1.00 91.62 254 ALA A O 1
ATOM 2028 N N . TYR A 1 255 ? -17.769 -7.264 10.973 1.00 92.50 255 TYR A N 1
ATOM 2029 C CA . TYR A 1 255 ? -17.176 -7.318 9.632 1.00 92.50 255 TYR A CA 1
ATOM 2030 C C . TYR A 1 255 ? -18.077 -8.086 8.662 1.00 92.50 255 TYR A C 1
ATOM 2032 O O . TYR A 1 255 ? -18.322 -7.605 7.558 1.00 92.50 255 TYR A O 1
ATOM 2040 N N . GLN A 1 256 ? -18.631 -9.235 9.070 1.00 93.62 256 GLN A N 1
ATOM 2041 C CA . GLN A 1 256 ? -19.517 -10.031 8.210 1.00 93.62 256 GLN A CA 1
ATOM 2042 C C . GLN A 1 256 ? -20.783 -9.276 7.784 1.00 93.62 256 GLN A C 1
ATOM 2044 O O . GLN A 1 256 ? -21.213 -9.386 6.635 1.00 93.62 256 GLN A O 1
ATOM 2049 N N . GLN A 1 257 ? -21.369 -8.519 8.712 1.00 92.69 257 GLN A N 1
ATOM 2050 C CA . GLN A 1 257 ? -22.571 -7.712 8.497 1.00 92.69 257 GLN A CA 1
ATOM 2051 C C . GLN A 1 257 ? -22.295 -6.386 7.771 1.00 92.69 257 GLN A C 1
ATOM 2053 O O . GLN A 1 257 ? -23.236 -5.710 7.355 1.00 92.69 257 GLN A O 1
ATOM 2058 N N . THR A 1 258 ? -21.031 -5.972 7.653 1.00 90.25 258 THR A N 1
ATOM 2059 C CA . THR A 1 258 ? -20.671 -4.782 6.880 1.00 90.25 258 THR A CA 1
ATOM 2060 C C . THR A 1 258 ? -20.842 -5.096 5.394 1.00 90.25 258 THR A C 1
ATOM 2062 O O . THR A 1 258 ? -20.404 -6.144 4.920 1.00 90.25 258 THR A O 1
ATOM 2065 N N . ASN A 1 259 ? -21.492 -4.198 4.648 1.00 91.19 259 ASN A N 1
ATOM 2066 C CA . ASN A 1 259 ? -21.690 -4.341 3.204 1.00 91.19 259 ASN A CA 1
ATOM 2067 C C . ASN A 1 259 ? -20.373 -4.080 2.449 1.00 91.19 259 ASN A C 1
ATOM 2069 O O . ASN A 1 259 ? -20.182 -3.024 1.849 1.00 91.19 259 ASN A O 1
ATOM 2073 N N . LEU A 1 260 ? -19.432 -5.016 2.570 1.00 93.00 260 LEU A N 1
ATOM 2074 C CA . LEU A 1 260 ? -18.109 -4.933 1.968 1.00 93.00 260 LEU A CA 1
ATOM 2075 C C . LEU A 1 260 ? -18.174 -5.327 0.482 1.00 93.00 260 LEU A C 1
ATOM 2077 O O . LEU A 1 260 ? -18.743 -6.379 0.168 1.00 93.00 260 LEU A O 1
ATOM 2081 N N . PRO A 1 261 ? -17.578 -4.535 -0.429 1.00 94.06 261 PRO A N 1
ATOM 2082 C CA . PRO A 1 261 ? -17.395 -4.943 -1.817 1.00 94.06 261 PRO A CA 1
ATOM 2083 C C . PRO A 1 261 ? -16.477 -6.171 -1.908 1.00 94.06 261 PRO A C 1
ATOM 2085 O O . PRO A 1 261 ? -15.789 -6.524 -0.950 1.00 94.06 261 PRO A O 1
ATOM 2088 N N . ALA A 1 262 ? -16.457 -6.825 -3.073 1.00 94.88 262 ALA A N 1
ATOM 2089 C CA . ALA A 1 262 ? -15.611 -7.999 -3.307 1.00 94.88 262 ALA A CA 1
ATOM 2090 C C . ALA A 1 262 ? -14.118 -7.700 -3.093 1.00 94.88 262 ALA A C 1
ATOM 2092 O O . ALA A 1 262 ? -13.399 -8.544 -2.565 1.00 94.88 262 ALA A O 1
ATOM 2093 N N . TRP A 1 263 ? -13.692 -6.488 -3.449 1.00 95.88 263 TRP A N 1
ATOM 2094 C CA . TRP A 1 263 ? -12.343 -5.969 -3.264 1.00 95.88 263 TRP A CA 1
ATOM 2095 C C . TRP A 1 263 ? -12.398 -4.596 -2.613 1.00 95.88 263 TRP A C 1
ATOM 2097 O O . TRP A 1 263 ? -13.320 -3.824 -2.879 1.00 95.88 263 TRP A O 1
ATOM 2107 N N . MET A 1 264 ? -11.423 -4.293 -1.759 1.00 96.69 264 MET A N 1
ATOM 2108 C CA . MET A 1 264 ? -11.347 -3.030 -1.034 1.00 96.69 264 MET A CA 1
ATOM 2109 C C . MET A 1 264 ? -9.923 -2.614 -0.713 1.00 96.69 264 MET A C 1
ATOM 2111 O O . MET A 1 264 ? -9.041 -3.456 -0.577 1.00 96.69 264 MET A O 1
ATOM 2115 N N . TRP A 1 265 ? -9.720 -1.314 -0.529 1.00 97.06 265 TRP A N 1
ATOM 2116 C CA . TRP A 1 265 ? -8.497 -0.813 0.078 1.00 97.06 265 TRP A CA 1
ATOM 2117 C C . TRP A 1 265 ? -8.608 -0.940 1.598 1.00 97.06 265 TRP A C 1
ATOM 2119 O O . TRP A 1 265 ? -9.441 -0.293 2.228 1.00 97.06 265 TRP A O 1
ATOM 2129 N N . LEU A 1 266 ? -7.768 -1.778 2.191 1.00 97.31 266 LEU A N 1
ATOM 2130 C CA . LEU A 1 266 ? -7.505 -1.838 3.620 1.00 97.31 266 LEU A CA 1
ATOM 2131 C C . LEU A 1 266 ? -6.264 -0.991 3.900 1.00 97.31 266 LEU A C 1
ATOM 2133 O O . LEU A 1 266 ? -5.165 -1.347 3.489 1.00 97.31 266 LEU A O 1
ATOM 2137 N N . VAL A 1 267 ? -6.424 0.128 4.597 1.00 97.38 267 VAL A N 1
ATOM 2138 C CA . VAL A 1 267 ? -5.291 0.955 5.022 1.00 97.38 267 VAL A CA 1
ATOM 2139 C C . VAL A 1 267 ? -5.015 0.676 6.486 1.00 97.38 267 VAL A C 1
ATOM 2141 O O . VAL A 1 267 ? -5.801 1.044 7.360 1.00 97.38 267 VAL A O 1
ATOM 2144 N N . GLU A 1 268 ? -3.901 0.012 6.760 1.00 96.88 268 GLU A N 1
ATOM 2145 C CA . GLU A 1 268 ? -3.445 -0.242 8.120 1.00 96.88 268 GLU A CA 1
ATOM 2146 C C . GLU A 1 268 ? -2.919 1.047 8.744 1.00 96.88 268 GLU A C 1
ATOM 2148 O O . GLU A 1 268 ? -2.217 1.826 8.099 1.00 96.88 268 GLU A O 1
ATOM 2153 N N . ILE A 1 269 ? -3.236 1.247 10.020 1.00 94.06 269 ILE A N 1
ATOM 2154 C CA . ILE A 1 269 ? -2.791 2.388 10.814 1.00 94.06 269 ILE A CA 1
ATOM 2155 C C . ILE A 1 269 ? -1.845 1.859 11.881 1.00 94.06 269 ILE A C 1
ATOM 2157 O O . ILE A 1 269 ? -2.213 0.998 12.686 1.00 94.06 269 ILE A O 1
ATOM 2161 N N . SER A 1 270 ? -0.630 2.390 11.918 1.00 93.00 270 SER A N 1
ATOM 2162 C CA . SER A 1 270 ? 0.381 2.002 12.896 1.00 93.00 270 SER A CA 1
ATOM 2163 C C . SER A 1 270 ? 1.132 3.201 13.473 1.00 93.00 270 SER A C 1
ATOM 2165 O O . SER A 1 270 ? 0.936 4.347 13.073 1.00 93.00 270 SER A O 1
ATOM 2167 N N . LEU A 1 271 ? 1.984 2.917 14.451 1.00 90.00 271 LEU A N 1
ATOM 2168 C CA . LEU A 1 271 ? 3.007 3.822 14.965 1.00 90.00 271 LEU A CA 1
ATOM 2169 C C . LEU A 1 271 ? 4.372 3.336 14.462 1.00 90.00 271 LEU A C 1
ATOM 2171 O O . LEU A 1 271 ? 4.523 2.129 14.272 1.00 90.00 271 LEU A O 1
ATOM 2175 N N . PRO A 1 272 ? 5.378 4.207 14.285 1.00 90.19 272 PRO A N 1
ATOM 2176 C CA . PRO A 1 272 ? 6.673 3.817 13.727 1.00 90.19 272 PRO A CA 1
ATOM 2177 C C . PRO A 1 272 ? 7.323 2.639 14.465 1.00 90.19 272 PRO A C 1
ATOM 2179 O O . PRO A 1 272 ? 7.798 1.695 13.837 1.00 90.19 272 PRO A O 1
ATOM 2182 N N . GLU A 1 273 ? 7.273 2.647 15.798 1.00 88.00 273 GLU A N 1
ATOM 2183 C CA . GLU A 1 273 ? 7.849 1.603 16.650 1.00 88.00 273 GLU A CA 1
ATOM 2184 C C . GLU A 1 273 ? 7.103 0.270 16.510 1.00 88.00 273 GLU A C 1
ATOM 2186 O O . GLU A 1 273 ? 7.691 -0.799 16.639 1.00 88.00 273 GLU A O 1
ATOM 2191 N N . LEU A 1 274 ? 5.801 0.313 16.229 1.00 89.94 274 LEU A N 1
ATOM 2192 C CA . LEU A 1 274 ? 4.992 -0.888 16.028 1.00 89.94 274 LEU A CA 1
ATOM 2193 C C . LEU A 1 274 ? 5.143 -1.425 14.610 1.00 89.94 274 LEU A C 1
ATOM 2195 O O . LEU A 1 274 ? 5.263 -2.634 14.414 1.00 89.94 274 LEU A O 1
ATOM 2199 N N . TYR A 1 275 ? 5.177 -0.531 13.626 1.00 93.12 275 TYR A N 1
ATOM 2200 C CA . TYR A 1 275 ? 5.314 -0.882 12.224 1.00 93.12 275 TYR A CA 1
ATOM 2201 C C . TYR A 1 275 ? 6.659 -1.552 11.930 1.00 93.12 275 TYR A C 1
ATOM 2203 O O . TYR A 1 275 ? 6.690 -2.563 11.231 1.00 93.12 275 TYR A O 1
ATOM 2211 N N . ALA A 1 276 ? 7.745 -1.094 12.566 1.00 92.62 276 ALA A N 1
ATOM 2212 C CA . ALA A 1 276 ? 9.052 -1.760 12.544 1.00 92.62 276 ALA A CA 1
ATOM 2213 C C . ALA A 1 276 ? 8.986 -3.244 12.971 1.00 92.62 276 ALA A C 1
ATOM 2215 O O . ALA A 1 276 ? 9.772 -4.078 12.522 1.00 92.62 276 ALA A O 1
ATOM 2216 N N . HIS A 1 277 ? 8.001 -3.601 13.797 1.00 91.88 277 HIS A N 1
ATOM 2217 C CA . HIS A 1 277 ? 7.727 -4.969 14.232 1.00 91.88 277 HIS A CA 1
ATOM 2218 C C . HIS A 1 277 ? 6.546 -5.623 13.500 1.00 91.88 277 HIS A C 1
ATOM 2220 O O . HIS A 1 277 ? 6.017 -6.615 13.999 1.00 91.88 277 HIS A O 1
ATOM 2226 N N . ARG A 1 278 ? 6.144 -5.087 12.337 1.00 91.75 278 ARG A N 1
ATOM 2227 C CA . ARG A 1 278 ? 5.010 -5.552 11.516 1.00 91.75 278 ARG A CA 1
ATOM 2228 C C . ARG A 1 278 ? 3.715 -5.643 12.314 1.00 91.75 278 ARG A C 1
ATOM 2230 O O . ARG A 1 278 ? 2.991 -6.636 12.277 1.00 91.75 278 ARG A O 1
ATOM 2237 N N . LYS A 1 279 ? 3.436 -4.588 13.077 1.00 91.88 279 LYS A N 1
ATOM 2238 C CA . LYS A 1 279 ? 2.238 -4.488 13.904 1.00 91.88 279 LYS A CA 1
ATOM 2239 C C . LYS A 1 279 ? 1.452 -3.227 13.598 1.00 91.88 279 LYS A C 1
ATOM 2241 O O . LYS A 1 279 ? 2.020 -2.247 13.120 1.00 91.88 279 LYS A O 1
ATOM 2246 N N . LYS A 1 280 ? 0.155 -3.246 13.903 1.00 92.44 280 LYS A N 1
ATOM 2247 C CA . LYS A 1 280 ? -0.779 -2.128 13.689 1.00 92.44 280 LYS A CA 1
ATOM 2248 C C . LYS A 1 280 ? -1.644 -1.850 14.917 1.00 92.44 280 LYS A C 1
ATOM 2250 O O . LYS A 1 280 ? -1.846 -2.729 15.754 1.00 92.44 280 LYS A O 1
ATOM 2255 N N . ILE A 1 281 ? -2.161 -0.625 15.008 1.00 90.25 281 ILE A N 1
ATOM 2256 C CA . ILE A 1 281 ? -3.140 -0.205 16.027 1.00 90.25 281 ILE A CA 1
ATOM 2257 C C . ILE A 1 281 ? -4.570 -0.199 15.492 1.00 90.25 281 ILE A C 1
ATOM 2259 O O . ILE A 1 281 ? -5.510 -0.132 16.274 1.00 90.25 281 ILE A O 1
ATOM 2263 N N . GLY A 1 282 ? -4.750 -0.255 14.177 1.00 91.75 282 GLY A N 1
ATOM 2264 C CA . GLY A 1 282 ? -6.063 -0.193 13.561 1.00 91.75 282 GLY A CA 1
ATOM 2265 C C . GLY A 1 282 ? -5.994 -0.287 12.049 1.00 91.75 282 GLY A C 1
ATOM 2266 O O . GLY A 1 282 ? -4.928 -0.514 11.478 1.00 91.75 282 GLY A O 1
ATOM 2267 N N . GLU A 1 283 ? -7.142 -0.113 11.413 1.00 95.38 283 GLU A N 1
ATOM 2268 C CA . GLU A 1 283 ? -7.278 -0.103 9.962 1.00 95.38 283 GLU A CA 1
ATOM 2269 C C . GLU A 1 283 ? -8.543 0.632 9.513 1.00 95.38 283 GLU A C 1
ATOM 2271 O O . GLU A 1 283 ? -9.514 0.769 10.264 1.00 95.38 283 GLU A O 1
ATOM 2276 N N . MET A 1 284 ? -8.530 1.099 8.269 1.00 94.75 284 MET A N 1
ATOM 2277 C CA . MET A 1 284 ? -9.671 1.716 7.597 1.00 94.75 284 MET A CA 1
ATOM 2278 C C . MET A 1 284 ? -9.965 0.986 6.298 1.00 94.75 284 MET A C 1
ATOM 2280 O O . MET A 1 284 ? -9.050 0.640 5.556 1.00 94.75 284 MET A O 1
ATOM 2284 N N . ILE A 1 285 ? -11.248 0.760 6.030 1.00 95.62 285 ILE A N 1
ATOM 2285 C CA . ILE A 1 285 ? -11.715 0.085 4.823 1.00 95.62 285 ILE A CA 1
ATOM 2286 C C . ILE A 1 285 ? -12.311 1.119 3.879 1.00 95.62 285 ILE A C 1
ATOM 2288 O O . ILE A 1 285 ? -13.310 1.762 4.205 1.00 95.62 285 ILE A O 1
ATOM 2292 N N . ILE A 1 286 ? -11.721 1.235 2.699 1.00 94.38 286 ILE A N 1
ATOM 2293 C CA . ILE A 1 286 ? -12.058 2.208 1.670 1.00 94.38 286 ILE A CA 1
ATOM 2294 C C . ILE A 1 286 ? -12.604 1.471 0.438 1.00 94.38 286 ILE A C 1
ATOM 2296 O O . ILE A 1 286 ? -12.009 0.510 -0.056 1.00 94.38 286 ILE A O 1
ATOM 2300 N N . ASN A 1 287 ? -13.754 1.918 -0.064 1.00 92.69 287 ASN A N 1
ATOM 2301 C CA . ASN A 1 287 ? -14.346 1.440 -1.306 1.00 92.69 287 ASN A CA 1
ATOM 2302 C C . ASN A 1 287 ? -13.445 1.850 -2.485 1.00 92.69 287 ASN A C 1
ATOM 2304 O O . ASN A 1 287 ? -13.244 3.047 -2.707 1.00 92.69 287 ASN A O 1
ATOM 2308 N N . PRO A 1 288 ? -12.914 0.893 -3.262 1.00 92.75 288 PRO A N 1
ATOM 2309 C CA . PRO A 1 288 ? -11.929 1.196 -4.286 1.00 92.75 288 PRO A CA 1
ATOM 2310 C C . PRO A 1 288 ? -12.584 1.743 -5.559 1.00 92.75 288 PRO A C 1
ATOM 2312 O O . PRO A 1 288 ? -11.889 2.266 -6.425 1.00 92.75 288 PRO A O 1
ATOM 2315 N N . SER A 1 289 ? -13.914 1.659 -5.680 1.00 89.94 289 SER A N 1
ATOM 2316 C CA . SER A 1 289 ? -14.659 2.133 -6.847 1.00 89.94 289 SER A CA 1
ATOM 2317 C C . SER A 1 289 ? -15.062 3.614 -6.769 1.00 89.94 289 SER A C 1
ATOM 2319 O O . SER A 1 289 ? -15.713 4.119 -7.682 1.00 89.94 289 SER A O 1
ATOM 2321 N N . CYS A 1 290 ? -14.716 4.324 -5.694 1.00 83.19 290 CYS A N 1
ATOM 2322 C CA . CYS A 1 290 ? -14.999 5.753 -5.577 1.00 83.19 290 CYS A CA 1
ATOM 2323 C C . CYS A 1 290 ? -14.051 6.566 -6.470 1.00 83.19 290 CYS A C 1
ATOM 2325 O O . CYS A 1 290 ? -12.837 6.511 -6.298 1.00 83.19 290 CYS A O 1
ATOM 2327 N N . ALA A 1 291 ? -14.606 7.334 -7.409 1.00 68.75 291 ALA A N 1
ATOM 2328 C CA . ALA A 1 291 ? -13.835 8.258 -8.239 1.00 68.75 291 ALA A CA 1
ATOM 2329 C C . ALA A 1 291 ? -13.524 9.574 -7.489 1.00 68.75 291 ALA A C 1
ATOM 2331 O O . ALA A 1 291 ? -14.325 10.020 -6.662 1.00 68.75 291 ALA A O 1
ATOM 2332 N N . GLU A 1 292 ? -12.405 10.230 -7.834 1.00 59.94 292 GLU A N 1
ATOM 2333 C CA . GLU A 1 292 ? -11.939 11.515 -7.263 1.00 59.94 292 GLU A CA 1
ATOM 2334 C C . GLU A 1 292 ? -13.032 12.601 -7.063 1.00 59.94 292 GLU A C 1
ATOM 2336 O O . GLU A 1 292 ? -13.024 13.240 -6.007 1.00 59.94 292 GLU A O 1
ATOM 2341 N N . PRO A 1 293 ? -14.017 12.818 -7.971 1.00 52.94 293 PRO A N 1
ATOM 2342 C CA . PRO A 1 293 ? -15.008 13.894 -7.820 1.00 52.94 293 PRO A CA 1
ATOM 2343 C C . PRO A 1 293 ? -15.890 13.789 -6.565 1.00 52.94 293 PRO A C 1
ATOM 2345 O O . PRO A 1 293 ? -16.440 14.795 -6.118 1.00 52.94 293 PRO A O 1
ATOM 2348 N N . HIS A 1 294 ? -16.019 12.594 -5.980 1.00 51.84 294 HIS A N 1
ATOM 2349 C CA . HIS A 1 294 ? -16.873 12.340 -4.813 1.00 51.84 294 HIS A CA 1
ATOM 2350 C C . HIS A 1 294 ? -16.171 12.601 -3.472 1.00 51.84 294 HIS A C 1
ATOM 2352 O O . HIS A 1 294 ? -16.809 12.617 -2.418 1.00 51.84 294 HIS A O 1
ATOM 2358 N N . ILE A 1 295 ? -14.857 12.853 -3.488 1.00 53.28 295 ILE A N 1
ATOM 2359 C CA . ILE A 1 295 ? -14.070 13.110 -2.274 1.00 53.28 295 ILE A CA 1
ATOM 2360 C C . ILE A 1 295 ? -14.480 14.449 -1.639 1.00 53.28 295 ILE A C 1
ATOM 2362 O O . ILE A 1 295 ? -14.566 14.566 -0.416 1.00 53.28 295 ILE A O 1
ATOM 2366 N N . HIS A 1 296 ? -14.821 15.446 -2.461 1.00 51.94 296 HIS A N 1
ATOM 2367 C CA . HIS A 1 296 ? -15.190 16.788 -2.002 1.00 51.94 296 HIS A CA 1
ATOM 2368 C C . HIS A 1 296 ? -16.625 16.897 -1.459 1.00 51.94 296 HIS A C 1
ATOM 2370 O O . HIS A 1 296 ? -16.934 17.857 -0.756 1.00 51.94 296 HIS A O 1
ATOM 2376 N N . THR A 1 297 ? -17.502 15.927 -1.745 1.00 53.19 297 THR A N 1
ATOM 2377 C CA . THR A 1 297 ? -18.906 15.925 -1.285 1.00 53.19 297 THR A CA 1
ATOM 2378 C C . THR A 1 297 ? -19.116 15.233 0.064 1.00 53.19 297 THR A C 1
ATOM 2380 O O . THR A 1 297 ? -20.198 15.334 0.644 1.00 53.19 297 THR A O 1
ATOM 2383 N N . GLY A 1 298 ? -18.069 14.605 0.606 1.00 49.72 298 GLY A N 1
ATOM 2384 C CA . GLY A 1 298 ? -18.034 14.097 1.972 1.00 49.72 298 GLY A CA 1
ATOM 2385 C C . GLY A 1 298 ? -18.200 12.582 2.086 1.00 49.72 298 GLY A C 1
ATOM 2386 O O . GLY A 1 298 ? -19.224 12.017 1.731 1.00 49.72 298 GLY A O 1
ATOM 2387 N N . LEU A 1 299 ? -17.189 11.969 2.702 1.00 54.19 299 LEU A N 1
ATOM 2388 C CA . LEU A 1 299 ? -17.182 10.702 3.443 1.00 54.19 299 LEU A CA 1
ATOM 2389 C C . LEU A 1 299 ? -17.583 9.386 2.729 1.00 54.19 299 LEU A C 1
ATOM 2391 O O . LEU A 1 299 ? -17.425 8.338 3.356 1.00 54.19 299 LEU A O 1
ATOM 2395 N N . GLU A 1 300 ? -18.007 9.398 1.461 1.00 68.81 300 GLU A N 1
ATOM 2396 C CA . GLU A 1 300 ? -18.539 8.214 0.754 1.00 68.81 300 GLU A CA 1
ATOM 2397 C C . GLU A 1 300 ? -17.615 6.990 0.617 1.00 68.81 300 GLU A C 1
ATOM 2399 O O . GLU A 1 300 ? -18.144 5.873 0.632 1.00 68.81 300 GLU A O 1
ATOM 2404 N N . PRO A 1 301 ? -16.275 7.112 0.522 1.00 82.31 301 PRO A N 1
ATOM 2405 C CA . PRO A 1 301 ? -15.458 5.930 0.296 1.00 82.31 301 PRO A CA 1
ATOM 2406 C C . PRO A 1 301 ? -15.212 5.106 1.569 1.00 82.31 301 PRO A C 1
ATOM 2408 O O . PRO A 1 301 ? -14.867 3.935 1.461 1.00 82.31 301 PRO A O 1
ATOM 2411 N N . LEU A 1 302 ? -15.402 5.651 2.775 1.00 87.00 302 LEU A N 1
ATOM 2412 C CA . LEU A 1 302 ? -15.104 4.933 4.020 1.00 87.00 302 LEU A CA 1
ATOM 2413 C C . LEU A 1 302 ? -16.251 4.008 4.446 1.00 87.00 302 LEU A C 1
ATOM 2415 O O . LEU A 1 302 ? -17.357 4.450 4.752 1.00 87.00 302 LEU A O 1
ATOM 2419 N N . LEU A 1 303 ? -15.955 2.710 4.510 1.00 89.62 303 LEU A N 1
ATOM 2420 C CA . LEU A 1 303 ? -16.902 1.649 4.858 1.00 89.62 303 LEU A CA 1
ATOM 2421 C C . LEU A 1 303 ? -16.853 1.300 6.350 1.00 89.62 303 LEU A C 1
ATOM 2423 O O . LEU A 1 303 ? -17.891 1.097 6.988 1.00 89.62 303 LEU A O 1
ATOM 2427 N N . ALA A 1 304 ? -15.643 1.240 6.907 1.00 91.00 304 ALA A N 1
ATOM 2428 C CA . ALA A 1 304 ? -15.414 0.976 8.320 1.00 91.00 304 ALA A CA 1
ATOM 2429 C C . ALA A 1 304 ? -14.071 1.542 8.789 1.00 91.00 304 ALA A C 1
ATOM 2431 O O . ALA A 1 304 ? -13.107 1.609 8.030 1.00 91.00 304 ALA A O 1
ATOM 2432 N N . LEU A 1 305 ? -14.012 1.893 10.068 1.00 91.62 305 LEU A N 1
ATOM 2433 C CA . LEU A 1 305 ? -12.805 2.277 10.789 1.00 91.62 305 LEU A CA 1
ATOM 2434 C C . LEU A 1 305 ? -12.708 1.403 12.033 1.00 91.62 305 LEU A C 1
ATOM 2436 O O . LEU A 1 305 ? -13.667 1.319 12.798 1.00 91.62 305 LEU A O 1
ATOM 2440 N N . ARG A 1 306 ? -11.545 0.808 12.273 1.00 91.44 306 ARG A N 1
ATOM 2441 C CA . ARG A 1 306 ? -11.237 0.147 13.536 1.00 91.44 306 ARG A CA 1
ATOM 2442 C C . ARG A 1 306 ? -9.968 0.736 14.125 1.00 91.44 306 ARG A C 1
ATOM 2444 O O . ARG A 1 306 ? -8.940 0.758 13.460 1.00 91.44 306 ARG A O 1
ATOM 2451 N N . ILE A 1 307 ? -10.025 1.155 15.385 1.00 89.19 307 ILE A N 1
ATOM 2452 C CA . ILE A 1 307 ? -8.844 1.482 16.189 1.00 89.19 307 ILE A CA 1
ATOM 2453 C C . ILE A 1 307 ? -8.925 0.637 17.451 1.00 89.19 307 ILE A C 1
ATOM 2455 O O . ILE A 1 307 ? -9.881 0.752 18.217 1.00 89.19 307 ILE A O 1
ATOM 2459 N N . LEU A 1 308 ? -7.914 -0.202 17.656 1.00 87.25 308 LEU A N 1
ATOM 2460 C CA . LEU A 1 308 ? -7.814 -1.137 18.768 1.00 87.25 308 LEU A CA 1
ATOM 2461 C C . LEU A 1 308 ? -9.073 -2.014 18.869 1.00 87.25 308 LEU A C 1
ATOM 2463 O O . LEU A 1 308 ? -9.361 -2.792 17.957 1.00 87.25 308 LEU A O 1
ATOM 2467 N N . ASP A 1 309 ? -9.806 -1.866 19.966 1.00 83.19 309 ASP A N 1
ATOM 2468 C CA . ASP A 1 309 ? -10.996 -2.610 20.358 1.00 83.19 309 ASP A CA 1
ATOM 2469 C C . ASP A 1 309 ? -12.307 -1.948 19.906 1.00 83.19 309 ASP A C 1
ATOM 2471 O O . ASP A 1 309 ? -13.383 -2.413 20.265 1.00 83.19 309 ASP A O 1
ATOM 2475 N N . VAL A 1 310 ? -12.262 -0.855 19.140 1.00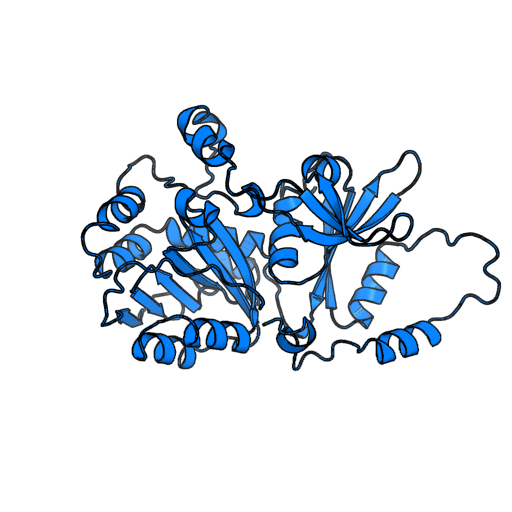 86.88 310 VAL A N 1
ATOM 2476 C CA . VAL A 1 310 ? -13.471 -0.157 18.684 1.00 86.88 310 VAL A CA 1
ATOM 2477 C C . VAL A 1 310 ? -13.550 -0.179 17.175 1.00 86.88 310 VAL A C 1
ATOM 2479 O O . VAL A 1 310 ? -12.684 0.364 16.488 1.00 86.88 310 VAL A O 1
ATOM 2482 N N . MET A 1 311 ? -14.644 -0.742 16.667 1.00 90.06 311 MET A N 1
ATOM 2483 C CA . MET A 1 311 ? -15.039 -0.607 15.274 1.00 90.06 311 MET A CA 1
ATOM 2484 C C . MET A 1 311 ? -16.185 0.389 15.155 1.00 90.06 311 MET A C 1
ATOM 2486 O O . MET A 1 311 ? -17.153 0.374 15.919 1.00 90.06 311 MET A O 1
ATOM 2490 N N . VAL A 1 312 ? -16.079 1.247 14.153 1.00 88.44 312 VAL A N 1
ATOM 2491 C CA . VAL A 1 312 ? -17.135 2.142 13.722 1.00 88.44 312 VAL A CA 1
ATOM 2492 C C . VAL A 1 312 ? -17.469 1.805 12.279 1.00 88.44 312 VAL A C 1
ATOM 2494 O O . VAL A 1 312 ? -16.610 1.878 11.400 1.00 88.44 312 VAL A O 1
ATOM 2497 N N . ARG A 1 313 ? -18.726 1.426 12.040 1.00 87.62 313 ARG A N 1
ATOM 2498 C CA . ARG A 1 313 ? -19.246 1.143 10.699 1.00 87.62 313 ARG A CA 1
ATOM 2499 C C . ARG A 1 313 ? -20.347 2.124 10.324 1.00 87.62 313 ARG A C 1
ATOM 2501 O O . ARG A 1 313 ? -21.126 2.551 11.179 1.00 87.62 313 ARG A O 1
ATOM 2508 N N . GLY A 1 314 ? -20.456 2.419 9.036 1.00 70.25 314 GLY A N 1
ATOM 2509 C CA . GLY A 1 314 ? -21.580 3.168 8.488 1.00 70.25 314 GLY A CA 1
ATOM 2510 C C . GLY A 1 314 ? -21.165 4.100 7.364 1.00 70.25 314 GLY A C 1
ATOM 2511 O O . GLY A 1 314 ? -20.127 4.752 7.433 1.00 70.25 314 GLY A O 1
ATOM 2512 N N . HIS A 1 315 ? -22.027 4.206 6.356 1.00 65.88 315 HIS A N 1
ATOM 2513 C CA . HIS A 1 315 ? -21.844 5.167 5.279 1.00 65.88 315 HIS A CA 1
ATOM 2514 C C . HIS A 1 315 ? -21.849 6.585 5.853 1.00 65.88 315 HIS A C 1
ATOM 2516 O O . HIS A 1 315 ? -22.807 7.015 6.503 1.00 65.88 315 HIS A O 1
ATOM 2522 N N . ASN A 1 316 ? -20.767 7.314 5.605 1.00 62.22 316 ASN A N 1
ATOM 2523 C CA . ASN A 1 316 ? -20.629 8.731 5.924 1.00 62.22 316 ASN A CA 1
ATOM 2524 C C . ASN A 1 316 ? -20.656 9.095 7.417 1.00 62.22 316 ASN A C 1
ATOM 2526 O O . ASN A 1 316 ? -20.808 10.273 7.724 1.00 62.22 316 ASN A O 1
ATOM 2530 N N . PHE A 1 317 ? -20.569 8.131 8.345 1.00 66.25 317 PHE A N 1
ATOM 2531 C CA . PHE A 1 317 ? -20.591 8.366 9.805 1.00 66.25 317 PHE A CA 1
ATOM 2532 C C . PHE A 1 317 ? -21.722 9.295 10.283 1.00 66.25 317 PHE A C 1
ATOM 2534 O O . PHE A 1 317 ? -21.640 9.872 11.363 1.00 66.25 317 PHE A O 1
ATOM 2541 N N . ARG A 1 318 ? -22.806 9.434 9.501 1.00 65.94 318 ARG A N 1
ATOM 2542 C CA . ARG A 1 318 ? -23.968 10.259 9.871 1.00 65.94 318 ARG A CA 1
ATOM 2543 C C . ARG A 1 318 ? -24.770 9.606 10.998 1.00 65.94 318 ARG A C 1
ATOM 2545 O O . ARG A 1 318 ? -25.354 10.298 11.820 1.00 65.94 318 ARG A O 1
ATOM 2552 N N . ALA A 1 319 ? -24.768 8.274 11.035 1.00 69.12 319 ALA A N 1
ATOM 2553 C CA . ALA A 1 319 ? -25.308 7.448 12.112 1.00 69.12 319 ALA A CA 1
ATOM 2554 C C . ALA A 1 319 ? -24.360 6.254 12.336 1.00 69.12 319 ALA A C 1
ATOM 2556 O O . ALA A 1 319 ? -24.659 5.138 11.906 1.00 69.12 319 ALA A O 1
ATOM 2557 N N . PRO A 1 320 ? -23.168 6.494 12.913 1.00 77.75 320 PRO A N 1
ATOM 2558 C CA . PRO A 1 320 ? -22.152 5.465 13.034 1.00 77.75 320 PRO A CA 1
ATOM 2559 C C . PRO A 1 320 ? -22.625 4.400 14.022 1.00 77.75 320 PRO A C 1
ATOM 2561 O O . PRO A 1 320 ? -22.991 4.720 15.156 1.00 77.75 320 PRO A O 1
ATOM 2564 N N . LEU A 1 321 ? -22.591 3.130 13.617 1.00 79.56 321 LEU A N 1
ATOM 2565 C CA . LEU A 1 321 ? -22.755 2.045 14.572 1.00 79.56 321 LEU A CA 1
ATOM 2566 C C . LEU A 1 321 ? -21.401 1.756 15.213 1.00 79.56 321 LEU A C 1
ATOM 2568 O O . LEU A 1 321 ? -20.453 1.361 14.532 1.00 79.56 321 LEU A O 1
ATOM 2572 N N . ILE A 1 322 ? -21.336 1.968 16.524 1.00 81.56 322 ILE A N 1
ATOM 2573 C CA . ILE A 1 322 ? -20.159 1.690 17.342 1.00 81.56 322 ILE A CA 1
ATOM 2574 C C . ILE A 1 322 ? -20.282 0.279 17.893 1.00 81.56 322 ILE A C 1
ATOM 2576 O O . ILE A 1 322 ? -21.280 -0.053 18.534 1.00 81.56 322 ILE A O 1
ATOM 2580 N N . ILE A 1 323 ? -19.248 -0.522 17.685 1.00 81.31 323 ILE A N 1
ATOM 2581 C CA . ILE A 1 323 ? -19.178 -1.890 18.177 1.00 81.31 323 ILE A CA 1
ATOM 2582 C C . ILE A 1 323 ? -17.889 -1.991 18.998 1.00 81.31 323 ILE A C 1
ATOM 2584 O O . ILE A 1 323 ? -16.804 -2.044 18.416 1.00 81.31 323 ILE A O 1
ATOM 2588 N N . PRO A 1 324 ? -17.980 -1.911 20.339 1.00 78.56 324 PRO A N 1
ATOM 2589 C CA . PRO A 1 324 ? -16.837 -2.146 21.205 1.00 78.56 324 PRO A CA 1
ATOM 2590 C C . PRO A 1 324 ? -16.580 -3.649 21.343 1.00 78.56 324 PRO A C 1
ATOM 2592 O O . PRO A 1 324 ? -17.523 -4.429 21.483 1.00 78.56 324 PRO A O 1
ATOM 2595 N N . ASP A 1 325 ? -15.314 -4.040 21.384 1.00 74.50 325 ASP A N 1
ATOM 2596 C CA . ASP A 1 325 ? -14.908 -5.373 21.806 1.00 74.50 325 ASP A CA 1
ATOM 2597 C C . ASP A 1 325 ? -15.123 -5.512 23.327 1.00 74.50 325 ASP A C 1
ATOM 2599 O O . ASP A 1 325 ? -14.819 -4.616 24.125 1.00 74.50 325 ASP A O 1
ATOM 2603 N N . ILE A 1 326 ? -15.720 -6.628 23.743 1.00 66.94 326 ILE A N 1
ATOM 2604 C CA . ILE A 1 326 ? -16.031 -6.907 25.149 1.00 66.94 326 ILE A CA 1
ATOM 2605 C C . ILE A 1 326 ? -14.761 -7.311 25.906 1.00 66.94 326 ILE A C 1
ATOM 2607 O O . ILE A 1 326 ? -14.665 -7.060 27.112 1.00 66.94 326 ILE A O 1
ATOM 2611 N N . TYR A 1 327 ? -13.775 -7.868 25.204 1.00 64.56 327 TYR A N 1
ATOM 2612 C CA . TYR A 1 327 ? -12.490 -8.248 25.759 1.00 64.56 327 TYR A CA 1
ATOM 2613 C C . TYR A 1 327 ? -11.474 -7.152 25.431 1.00 64.56 327 TYR A C 1
ATOM 2615 O O . TYR A 1 327 ? -11.005 -7.086 24.295 1.00 64.56 327 TYR A O 1
ATOM 2623 N N . PRO A 1 328 ? -11.098 -6.283 26.396 1.00 57.25 328 PRO A N 1
ATOM 2624 C CA . PRO A 1 328 ? -9.939 -5.424 26.220 1.00 57.25 328 PRO A CA 1
ATOM 2625 C C . PRO A 1 328 ? -8.733 -6.351 26.103 1.00 57.25 328 PRO A C 1
ATOM 2627 O O . PRO A 1 328 ? -8.194 -6.816 27.109 1.00 57.25 328 PRO A O 1
ATOM 2630 N N . MET A 1 329 ? -8.383 -6.697 24.864 1.00 53.78 329 MET A N 1
ATOM 2631 C CA . MET A 1 329 ? -7.302 -7.619 24.564 1.00 53.78 329 MET A CA 1
ATOM 2632 C C . MET A 1 329 ? -6.063 -7.135 25.319 1.00 53.78 329 MET A C 1
ATOM 2634 O O . MET A 1 329 ? -5.683 -5.966 25.160 1.00 53.78 329 MET A O 1
ATOM 2638 N N . PRO A 1 330 ? -5.433 -7.977 26.160 1.00 49.69 330 PRO A N 1
ATOM 2639 C CA . PRO A 1 330 ? -4.165 -7.651 26.786 1.00 49.69 330 PRO A CA 1
ATOM 2640 C C . PRO A 1 330 ? -3.081 -7.672 25.702 1.00 49.69 330 PRO A C 1
ATOM 2642 O O . PRO A 1 330 ? -2.289 -8.592 25.600 1.00 49.69 330 PRO A O 1
ATOM 2645 N N . VAL A 1 331 ? -3.076 -6.634 24.865 1.00 43.66 331 VAL A N 1
ATOM 2646 C CA . VAL A 1 331 ? -1.946 -6.141 24.079 1.00 43.66 331 VAL A CA 1
ATOM 2647 C C . VAL A 1 331 ? -1.176 -7.230 23.320 1.00 43.66 331 VAL A C 1
ATOM 2649 O O . VAL A 1 331 ? 0.051 -7.276 23.349 1.00 43.66 331 VAL A O 1
ATOM 2652 N N . LEU A 1 332 ? -1.878 -8.075 22.567 1.00 46.75 332 LEU A N 1
ATOM 2653 C CA . LEU A 1 332 ? -1.268 -8.704 21.403 1.00 46.75 332 LEU A CA 1
ATOM 2654 C C . LEU A 1 332 ? -1.493 -7.766 20.226 1.00 46.75 332 LEU A C 1
ATOM 2656 O O . LEU A 1 332 ? -2.565 -7.671 19.642 1.00 46.75 332 LEU A O 1
ATOM 2660 N N . LEU A 1 333 ? -0.449 -6.986 19.968 1.00 57.34 333 LEU A N 1
ATOM 2661 C CA . LEU A 1 333 ? -0.253 -6.254 18.732 1.00 57.34 333 LEU A CA 1
ATOM 2662 C C . LEU A 1 333 ? -0.634 -7.147 17.547 1.00 57.34 333 LEU A C 1
ATOM 2664 O O . LEU A 1 333 ? -0.006 -8.189 17.358 1.00 57.34 333 LEU A O 1
ATOM 2668 N N . HIS A 1 334 ? -1.644 -6.743 16.778 1.00 62.03 334 HIS A N 1
ATOM 2669 C CA . HIS A 1 334 ? -2.053 -7.507 15.607 1.00 62.03 334 HIS A CA 1
ATOM 2670 C C . HIS A 1 334 ? -0.901 -7.530 14.621 1.00 62.03 334 HIS A C 1
ATOM 2672 O O . HIS A 1 334 ? -0.323 -6.473 14.336 1.00 62.03 334 HIS A O 1
ATOM 2678 N N . SER A 1 335 ? -0.586 -8.718 14.107 1.00 68.25 335 SER A N 1
ATOM 2679 C CA . SER A 1 335 ? 0.240 -8.802 12.918 1.00 68.25 335 SER A CA 1
ATOM 2680 C C . SER A 1 335 ? -0.416 -7.950 11.842 1.00 68.25 335 SER A C 1
ATOM 2682 O O . SER A 1 335 ? -1.647 -7.871 11.724 1.00 68.25 335 SER A O 1
ATOM 2684 N N . THR A 1 336 ? 0.413 -7.260 11.078 1.00 73.75 336 THR A N 1
ATOM 2685 C CA . THR A 1 336 ? -0.053 -6.697 9.824 1.00 73.75 336 THR A CA 1
ATOM 2686 C C . THR A 1 336 ? -0.683 -7.795 8.974 1.00 73.75 336 THR A C 1
ATOM 2688 O O . THR A 1 336 ? -0.362 -8.975 9.122 1.00 73.75 336 THR A O 1
ATOM 2691 N N . PHE A 1 337 ? -1.597 -7.413 8.096 1.00 77.19 337 PHE A N 1
ATOM 2692 C CA . PHE A 1 337 ? -2.149 -8.311 7.105 1.00 77.19 337 PHE A CA 1
ATOM 2693 C C . PHE A 1 337 ? -0.987 -8.866 6.270 1.00 77.19 337 PHE A C 1
ATOM 2695 O O . PHE A 1 337 ? -0.173 -8.110 5.723 1.00 77.19 337 PHE A O 1
ATOM 2702 N N . GLU A 1 338 ? -0.884 -10.189 6.251 1.00 75.12 338 GLU A N 1
ATOM 2703 C CA . GLU A 1 338 ? 0.075 -10.943 5.457 1.00 75.12 338 GLU A CA 1
ATOM 2704 C C . GLU A 1 338 ? -0.741 -11.800 4.492 1.00 75.12 338 GLU A C 1
ATOM 2706 O O . GLU A 1 338 ? -1.658 -12.514 4.907 1.00 75.12 338 GLU A O 1
ATOM 2711 N N . HIS A 1 339 ? -0.432 -11.702 3.199 1.00 55.91 339 HIS A N 1
ATOM 2712 C CA . HIS A 1 339 ? -0.906 -12.666 2.214 1.00 55.91 339 HIS A CA 1
ATOM 2713 C C . HIS A 1 339 ? -0.176 -13.982 2.508 1.00 55.91 339 HIS A C 1
ATOM 2715 O O . HIS A 1 339 ? 0.973 -14.163 2.107 1.00 55.91 339 HIS A O 1
ATOM 2721 N N . GLY A 1 340 ? -0.795 -14.808 3.356 1.00 42.75 340 GLY A N 1
ATOM 2722 C CA . GLY A 1 340 ? -0.275 -16.118 3.749 1.00 42.75 340 GLY A CA 1
ATOM 2723 C C . GLY A 1 340 ? -0.222 -17.097 2.597 1.00 42.75 340 GLY A C 1
ATOM 2724 O O . GLY A 1 340 ? -0.907 -16.843 1.584 1.00 42.75 340 GLY A O 1
#

Foldseek 3Di:
DDDDPCVQCVVFVQQDPVSVVVVVVVPPDPPPPPDPPPDDDPVRVQVVLVVSQFHKDKFFDDQQATPPPRDGPCLQQVQCLQQQFKKWWWFDDPPDIFIKIFNHFDFALPLCVVVCCVPPPVVVCPPDLADELCSRTQWTFIAGPVPGGGDTHGSVRSSRTTGMMITGHRVLLLFPAGQSNVVVLVSVQLPPLCNLVVQLVPQPDDDPCPVVSCLCNPDPVRRQHKYKHKYWGALVLVLVLCVVPPADPQVSVVSVPQPDDRIWIKIFIDHSNQVSVQFGQWIWTFQRNDDPVCSVVAQQGTAWIDGQQWIWGDGRVPPTDIGGGPDNPPDPGRHHRDND